Protein AF-A0A136Q7I7-F1 (afdb_monomer_lite)

Organism: NCBI:txid626937

Sequence (229 aa):
MAKIAIIDDMINLSYLKYPERVANSMIIDRKGARKANMAAQPQRFTHASTCALLLEKMTDDYEIISVAVSREMEEGDCLQKAFRLCGELGADIAEVSFGDSLFGGQPILGDAVRKLSESGCVIMAPMPRMGGLRACKNIIGVQCDRYGLMRPGEYVFDRLGPSAAKVTVNCNFLIRGNECGRSASFSAAAVAARINRYINEGIKAFDDILYCLKKDESGKYRAVLTLME

Foldseek 3Di:
DAEEEEEEAFAQLVQDPCSVLAVFAWEQDPVAIDGDDPVPGDPDHDPVNLLRLLLVVQADDYHYHYYHYDPVDDQLVRLLRSLVVCLVVLGLEYQYLDDACQQVQDVSSLVSLVVSVVSLYQAEYAHDPDGDQVNFARYEHFAEPQVCPDDALAWAKADSDQRYIYIYGHNQDQDPNHTPHTGRSSRSSSLVSVLVVCVVVVNRRSNVSSVVCNVPHPCVCVVVVVVVD

pLDDT: mean 88.86, std 10.5, range [48.53, 98.62]

Secondary structure (DSSP, 8-state):
-EEEEEEES---GGG-S-GGGEEEEEEEETTEEEE--GGG--SS--HHHHHHHHHHHH--SEEEEEEEE-TTS-HHHHHHHHHHHHHHTT-SEEEE-S-SGGGTT-HHHHHHHHHHHHTTPEEEEEPPSSS-GGG-TTEEEEEE-SS--SPTT-EEEEEEETTEEEEEE----EETTEE--S-HHHHHHHHHHHHHHHHHTT--SHHHHHHHHHHTS-GGGHHHHHTT-

Structure (mmCIF, N/CA/C/O backbone):
data_AF-A0A136Q7I7-F1
#
_entry.id   AF-A0A136Q7I7-F1
#
loop_
_atom_site.group_PDB
_atom_site.id
_atom_site.type_symbol
_atom_site.label_atom_id
_atom_site.label_alt_id
_atom_site.label_comp_id
_atom_site.label_asym_id
_atom_site.label_entity_i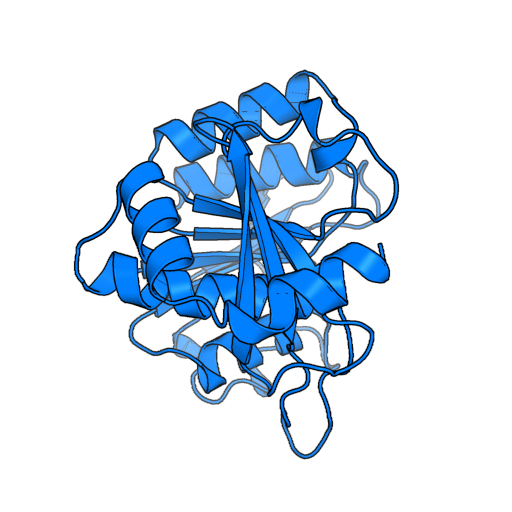d
_atom_site.label_seq_id
_atom_site.pdbx_PDB_ins_code
_atom_site.Cartn_x
_atom_site.Cartn_y
_atom_site.Cartn_z
_atom_site.occupancy
_atom_site.B_iso_or_equiv
_atom_site.auth_seq_id
_atom_site.auth_comp_id
_atom_site.auth_asym_id
_atom_site.auth_atom_id
_atom_site.pdbx_PDB_model_num
ATOM 1 N N . MET A 1 1 ? -14.219 -3.292 -5.676 1.00 91.12 1 MET A N 1
ATOM 2 C CA . MET A 1 1 ? -12.897 -3.921 -5.566 1.00 91.12 1 MET A CA 1
ATOM 3 C C . MET A 1 1 ? -11.851 -2.858 -5.810 1.00 91.12 1 MET A C 1
ATOM 5 O O . MET A 1 1 ? -11.906 -2.230 -6.864 1.00 91.12 1 MET A O 1
ATOM 9 N N . ALA A 1 2 ? -10.965 -2.629 -4.842 1.00 96.62 2 ALA A N 1
ATOM 10 C CA . ALA A 1 2 ? -9.877 -1.670 -4.990 1.00 96.62 2 ALA A CA 1
ATOM 11 C C . ALA A 1 2 ? -8.670 -2.303 -5.698 1.00 96.62 2 ALA A C 1
ATOM 13 O O . ALA A 1 2 ? -8.389 -3.494 -5.541 1.00 96.62 2 ALA A O 1
ATOM 14 N N . LYS A 1 3 ? -7.928 -1.488 -6.445 1.00 98.38 3 LYS A N 1
ATOM 15 C CA . LYS A 1 3 ? -6.640 -1.840 -7.044 1.00 98.38 3 LYS A CA 1
ATOM 16 C C . LYS A 1 3 ? -5.504 -1.295 -6.190 1.00 98.38 3 LYS A C 1
ATOM 18 O O . LYS A 1 3 ? -5.340 -0.082 -6.066 1.00 98.38 3 LYS A O 1
ATOM 23 N N . ILE A 1 4 ? -4.707 -2.193 -5.626 1.00 98.62 4 ILE A N 1
ATOM 24 C CA . ILE A 1 4 ? -3.603 -1.878 -4.722 1.00 98.62 4 ILE A CA 1
ATOM 25 C C . ILE A 1 4 ? -2.286 -2.071 -5.468 1.00 98.62 4 ILE A C 1
ATOM 27 O O . ILE A 1 4 ? -1.901 -3.191 -5.797 1.00 98.62 4 ILE A O 1
ATOM 31 N N . ALA A 1 5 ? -1.578 -0.983 -5.740 1.00 98.50 5 ALA A N 1
ATOM 32 C CA . ALA A 1 5 ? -0.215 -1.043 -6.234 1.00 98.50 5 ALA A CA 1
ATOM 33 C C . ALA A 1 5 ? 0.765 -1.254 -5.076 1.00 98.50 5 ALA A C 1
ATOM 35 O O . ALA A 1 5 ? 0.761 -0.475 -4.127 1.00 98.50 5 ALA A O 1
ATOM 36 N N . ILE A 1 6 ? 1.605 -2.286 -5.176 1.00 98.12 6 ILE A N 1
ATOM 37 C CA . ILE A 1 6 ? 2.746 -2.524 -4.280 1.00 98.12 6 ILE A CA 1
ATOM 38 C C . ILE A 1 6 ? 4.006 -2.120 -5.043 1.00 98.12 6 ILE A C 1
ATOM 40 O O . ILE A 1 6 ? 4.335 -2.749 -6.055 1.00 98.12 6 ILE A O 1
ATOM 44 N N . ILE A 1 7 ? 4.684 -1.069 -4.583 1.00 97.19 7 ILE A N 1
ATOM 45 C CA . ILE A 1 7 ? 5.915 -0.538 -5.183 1.00 97.19 7 ILE A CA 1
ATOM 46 C C . ILE A 1 7 ? 7.108 -0.982 -4.333 1.00 97.19 7 ILE A C 1
ATOM 48 O O . ILE A 1 7 ? 7.386 -0.390 -3.288 1.00 97.19 7 ILE A O 1
ATOM 52 N N . ASP A 1 8 ? 7.798 -2.032 -4.783 1.00 95.25 8 ASP A N 1
ATOM 53 C CA . ASP A 1 8 ? 8.821 -2.743 -4.001 1.00 95.25 8 ASP A CA 1
ATOM 54 C C . ASP A 1 8 ? 9.711 -3.635 -4.901 1.00 95.25 8 ASP A C 1
ATOM 56 O O . ASP A 1 8 ? 9.912 -3.341 -6.079 1.00 95.25 8 ASP A O 1
ATOM 60 N N . ASP A 1 9 ? 10.277 -4.722 -4.369 1.00 93.38 9 ASP A N 1
ATOM 61 C CA . ASP A 1 9 ? 10.804 -5.847 -5.131 1.00 93.38 9 ASP A CA 1
ATOM 62 C C . ASP A 1 9 ? 9.684 -6.716 -5.745 1.00 93.38 9 ASP A C 1
ATOM 64 O O . ASP A 1 9 ? 8.490 -6.433 -5.647 1.00 93.38 9 ASP A O 1
ATOM 68 N N . MET A 1 10 ? 10.063 -7.758 -6.488 1.00 92.69 10 MET A N 1
ATOM 69 C CA . MET A 1 10 ? 9.081 -8.615 -7.155 1.00 92.69 10 MET A CA 1
ATOM 70 C C . MET A 1 10 ? 8.370 -9.517 -6.141 1.00 92.69 10 MET A C 1
ATOM 72 O O . MET A 1 10 ? 9.019 -10.188 -5.334 1.00 92.69 10 MET A O 1
ATOM 76 N N . ILE A 1 11 ? 7.045 -9.613 -6.240 1.00 94.56 11 ILE A N 1
ATOM 77 C CA . ILE A 1 11 ? 6.253 -10.601 -5.499 1.00 94.56 11 ILE A CA 1
ATOM 78 C C . ILE A 1 11 ? 6.556 -12.000 -6.047 1.00 94.56 11 ILE A C 1
ATOM 80 O O . ILE A 1 11 ? 6.590 -12.198 -7.259 1.00 94.56 11 ILE A O 1
ATOM 84 N N . ASN A 1 12 ? 6.754 -12.973 -5.157 1.00 94.31 12 ASN A N 1
ATOM 85 C CA . ASN A 1 12 ? 6.783 -14.387 -5.508 1.00 94.31 12 ASN A CA 1
ATOM 86 C C . ASN A 1 12 ? 5.375 -14.976 -5.349 1.00 94.31 12 ASN A C 1
ATOM 88 O O . ASN A 1 12 ? 4.919 -15.235 -4.232 1.00 94.31 12 ASN A O 1
ATOM 92 N N . LEU A 1 13 ? 4.703 -15.215 -6.475 1.00 94.00 13 LEU A N 1
ATOM 93 C CA . LEU A 1 13 ? 3.312 -15.679 -6.498 1.00 94.00 13 LEU A CA 1
ATOM 94 C C . LEU A 1 13 ? 3.110 -17.056 -5.852 1.00 94.00 13 LEU A C 1
ATOM 96 O O . LEU A 1 13 ? 2.028 -17.329 -5.345 1.00 94.00 13 LEU A O 1
ATOM 100 N N . SER A 1 14 ? 4.140 -17.910 -5.809 1.00 93.25 14 SER A N 1
ATOM 101 C CA . SER A 1 14 ? 4.027 -19.267 -5.245 1.00 93.25 14 SER A CA 1
ATOM 102 C C . SER A 1 14 ? 3.744 -19.301 -3.738 1.00 93.25 14 SER A C 1
ATOM 104 O O . SER A 1 14 ? 3.386 -20.351 -3.207 1.00 93.25 14 SER A O 1
ATOM 106 N N . TYR A 1 15 ? 3.906 -18.174 -3.036 1.00 93.06 15 TYR A N 1
ATOM 107 C CA . TYR A 1 15 ? 3.598 -18.079 -1.609 1.00 93.06 15 TYR A CA 1
ATOM 108 C C . TYR A 1 15 ? 2.200 -17.555 -1.310 1.00 93.06 15 TYR A C 1
ATOM 110 O O . TYR A 1 15 ? 1.782 -17.654 -0.158 1.00 93.06 15 TYR A O 1
ATOM 118 N N . LEU A 1 16 ? 1.508 -16.999 -2.303 1.00 94.19 16 LEU A N 1
ATOM 119 C CA . LEU A 1 16 ? 0.176 -16.433 -2.139 1.00 94.19 16 LEU A CA 1
ATOM 120 C C . LEU A 1 16 ? -0.877 -17.535 -2.144 1.00 94.19 16 LEU A C 1
ATOM 122 O O . LEU A 1 16 ? -0.770 -18.508 -2.893 1.00 94.19 16 LEU A O 1
ATOM 126 N N . LYS A 1 17 ? -1.908 -17.376 -1.311 1.00 94.81 17 LYS A N 1
ATOM 127 C CA . LYS A 1 17 ? -3.076 -18.261 -1.346 1.00 94.81 17 LYS A CA 1
ATOM 128 C C . LYS A 1 17 ? -3.922 -17.995 -2.594 1.00 94.81 17 LYS A C 1
ATOM 130 O O . LYS A 1 17 ? -4.511 -18.933 -3.124 1.00 94.81 17 LYS A O 1
ATOM 135 N N . TYR A 1 18 ? -3.958 -16.740 -3.037 1.00 95.31 18 TYR A N 1
ATOM 136 C CA . TYR A 1 18 ? -4.757 -16.254 -4.159 1.00 95.31 18 TYR A CA 1
ATOM 137 C C . TYR A 1 18 ? -3.864 -15.504 -5.165 1.00 95.31 18 TYR A C 1
ATOM 139 O O . TYR A 1 18 ? -3.972 -14.280 -5.311 1.00 95.31 18 TYR A O 1
ATOM 147 N N . PRO A 1 19 ? -2.926 -16.197 -5.845 1.00 95.38 19 PRO A N 1
ATOM 148 C CA . PRO A 1 19 ? -1.990 -15.564 -6.776 1.00 95.38 19 PRO A CA 1
ATOM 149 C C . PRO A 1 19 ? -2.688 -14.844 -7.939 1.00 95.38 19 PRO A C 1
ATOM 151 O O . PRO A 1 19 ? -2.143 -13.882 -8.478 1.00 95.38 19 PRO A O 1
ATOM 154 N N . GLU A 1 20 ? -3.902 -15.258 -8.300 1.00 95.38 20 GLU A N 1
ATOM 155 C CA . GLU A 1 20 ? -4.743 -14.621 -9.312 1.00 95.38 20 GLU A CA 1
ATOM 156 C C . GLU A 1 20 ? -5.159 -13.189 -8.953 1.00 95.38 20 GLU A C 1
ATOM 158 O O . GLU A 1 20 ? -5.474 -12.412 -9.852 1.00 95.38 20 GLU A O 1
ATOM 163 N N . ARG A 1 21 ? -5.104 -12.801 -7.667 1.00 96.81 21 ARG A N 1
ATOM 164 C CA . ARG A 1 21 ? -5.328 -11.408 -7.252 1.00 96.81 21 ARG A CA 1
ATOM 165 C C . ARG A 1 21 ? -4.223 -10.481 -7.765 1.00 96.81 21 ARG A C 1
ATOM 167 O O . ARG A 1 21 ? -4.439 -9.277 -7.823 1.00 96.81 21 ARG A O 1
ATOM 174 N N . VAL A 1 22 ? -3.056 -10.992 -8.173 1.00 96.75 22 VAL A N 1
ATOM 175 C CA . VAL A 1 22 ? -2.001 -10.189 -8.817 1.00 96.75 22 VAL A CA 1
ATOM 176 C C . VAL A 1 22 ? -2.301 -10.028 -10.310 1.00 96.75 22 VAL A C 1
ATOM 178 O O . VAL A 1 22 ? -1.742 -10.714 -11.164 1.00 96.75 22 VAL A O 1
ATOM 181 N N . ALA A 1 23 ? -3.192 -9.088 -10.627 1.00 94.44 23 ALA A N 1
ATOM 182 C CA . ALA A 1 23 ? -3.691 -8.854 -11.982 1.00 94.44 23 ALA A CA 1
ATOM 183 C C . ALA A 1 23 ? -2.633 -8.269 -12.936 1.00 94.44 23 ALA A C 1
ATOM 185 O O . ALA A 1 23 ? -2.668 -8.514 -14.144 1.00 94.44 23 ALA A O 1
ATOM 186 N N . ASN A 1 24 ? -1.682 -7.487 -12.413 1.00 93.94 24 ASN A N 1
ATOM 187 C CA . ASN A 1 24 ? -0.585 -6.916 -13.193 1.00 93.94 24 ASN A CA 1
ATOM 188 C C . ASN A 1 24 ? 0.743 -7.070 -12.455 1.00 93.94 24 ASN A C 1
ATOM 190 O O . ASN A 1 24 ? 0.825 -6.860 -11.249 1.00 93.94 24 ASN A O 1
ATOM 194 N N . SER A 1 25 ? 1.799 -7.399 -13.197 1.00 95.88 25 SER A N 1
ATOM 195 C CA . SER A 1 25 ? 3.173 -7.443 -12.693 1.00 95.88 25 SER A CA 1
ATOM 196 C C . SER A 1 25 ? 4.080 -6.682 -13.645 1.00 95.88 25 SER A C 1
ATOM 198 O O . SER A 1 25 ? 4.207 -7.040 -14.819 1.00 95.88 25 SER A O 1
ATOM 200 N N . MET A 1 26 ? 4.698 -5.623 -13.140 1.00 96.50 26 MET A N 1
ATOM 201 C CA . MET A 1 26 ? 5.480 -4.656 -13.895 1.00 96.50 26 MET A CA 1
ATOM 202 C C . MET A 1 26 ? 6.879 -4.537 -13.298 1.00 96.50 26 MET A C 1
ATOM 204 O O . MET A 1 26 ? 7.056 -4.649 -12.091 1.00 96.50 26 MET A O 1
ATOM 208 N N . ILE A 1 27 ? 7.872 -4.291 -14.148 1.00 95.62 27 ILE A N 1
ATOM 209 C CA . ILE A 1 27 ? 9.252 -3.999 -13.759 1.00 95.62 27 ILE A CA 1
ATOM 210 C C . ILE A 1 27 ? 9.603 -2.612 -14.274 1.00 95.62 27 ILE A C 1
ATOM 212 O O . ILE A 1 27 ? 9.379 -2.318 -15.451 1.00 95.62 27 ILE A O 1
ATOM 216 N N . ILE A 1 28 ? 10.197 -1.795 -13.413 1.00 95.06 28 ILE A N 1
ATOM 217 C CA . ILE A 1 28 ? 10.761 -0.492 -13.745 1.00 95.06 28 ILE A CA 1
ATOM 218 C C . ILE A 1 28 ? 12.275 -0.573 -13.595 1.00 95.06 28 ILE A C 1
ATOM 220 O O . ILE A 1 28 ? 12.801 -0.821 -12.511 1.00 95.06 28 ILE A O 1
ATOM 224 N N . ASP A 1 29 ? 12.982 -0.335 -14.696 1.00 92.75 29 ASP A N 1
ATOM 225 C CA . ASP A 1 29 ? 14.430 -0.158 -14.693 1.00 92.75 29 ASP A CA 1
ATOM 226 C C . ASP A 1 29 ? 14.865 0.992 -15.624 1.00 92.75 29 ASP A C 1
ATOM 228 O O . ASP A 1 29 ? 14.057 1.819 -16.073 1.00 92.75 29 ASP A O 1
ATOM 232 N N . ARG A 1 30 ? 16.174 1.072 -15.907 1.00 89.62 30 ARG A N 1
ATOM 233 C CA . ARG A 1 30 ? 16.759 2.110 -16.768 1.00 89.62 30 ARG A CA 1
ATOM 234 C C . ARG A 1 30 ? 16.150 2.129 -18.175 1.00 89.62 30 ARG A C 1
ATOM 236 O O . ARG A 1 30 ? 16.137 3.186 -18.796 1.00 89.62 30 ARG A O 1
ATOM 243 N N . LYS A 1 31 ? 15.617 1.001 -18.661 1.00 88.88 31 LYS A N 1
ATOM 244 C CA . LYS A 1 31 ? 14.966 0.879 -19.975 1.00 88.88 31 LYS A CA 1
ATOM 245 C C . LYS A 1 31 ? 13.491 1.297 -19.953 1.00 88.88 31 LYS A C 1
ATOM 247 O O . LYS A 1 31 ? 12.894 1.421 -21.016 1.00 88.88 31 LYS A O 1
ATOM 252 N N . GLY A 1 32 ? 12.913 1.532 -18.773 1.00 90.00 32 GLY A N 1
ATOM 253 C CA . GLY A 1 32 ? 11.521 1.946 -18.593 1.00 90.00 32 GLY A CA 1
ATOM 254 C C . GLY A 1 32 ? 10.650 0.882 -17.926 1.00 90.00 32 GLY A C 1
ATOM 255 O O . GLY A 1 32 ? 11.150 -0.102 -17.378 1.00 90.00 32 GLY A O 1
ATOM 256 N N . ALA A 1 33 ? 9.335 1.111 -17.952 1.00 93.94 33 ALA A N 1
ATOM 257 C CA . ALA A 1 33 ? 8.343 0.177 -17.431 1.00 93.94 33 ALA A CA 1
ATOM 258 C C . ALA A 1 33 ? 8.033 -0.920 -18.462 1.00 93.94 33 ALA A C 1
ATOM 260 O O . ALA A 1 33 ? 7.800 -0.635 -19.636 1.00 93.94 33 ALA A O 1
ATOM 261 N N . ARG A 1 34 ? 7.997 -2.180 -18.027 1.00 94.44 34 ARG A N 1
ATOM 262 C CA . ARG A 1 34 ? 7.592 -3.329 -18.855 1.00 94.44 34 ARG A CA 1
ATOM 263 C C . ARG A 1 34 ? 6.849 -4.364 -18.025 1.00 94.44 34 ARG A C 1
ATOM 265 O O . ARG A 1 34 ? 7.033 -4.416 -16.813 1.00 94.44 34 ARG A O 1
ATOM 272 N N . LYS A 1 35 ? 6.082 -5.242 -18.673 1.00 94.88 35 LYS A N 1
ATOM 273 C CA . LYS A 1 35 ? 5.519 -6.419 -17.996 1.00 94.88 35 LYS A CA 1
ATOM 274 C C . LYS A 1 35 ? 6.632 -7.353 -17.520 1.00 94.88 35 LYS A C 1
ATOM 276 O O . LYS A 1 35 ? 7.605 -7.590 -18.240 1.00 94.88 35 LYS A O 1
ATOM 281 N N . ALA A 1 36 ? 6.483 -7.875 -16.308 1.00 90.94 36 ALA A N 1
ATOM 282 C CA . ALA A 1 36 ? 7.379 -8.880 -15.760 1.00 90.94 36 ALA A CA 1
ATOM 283 C C . ALA A 1 36 ? 7.274 -10.182 -16.566 1.00 90.94 36 ALA A C 1
ATOM 285 O O . ALA A 1 36 ? 6.186 -10.596 -16.970 1.00 90.94 36 ALA A O 1
ATOM 286 N N . ASN A 1 37 ? 8.406 -10.853 -16.778 1.00 86.81 37 ASN A N 1
ATOM 287 C CA . ASN A 1 37 ? 8.391 -12.200 -17.331 1.00 86.81 37 ASN A CA 1
ATOM 288 C C . ASN A 1 37 ? 7.976 -13.181 -16.227 1.00 86.81 37 ASN A C 1
ATOM 290 O O . ASN A 1 37 ? 8.708 -13.362 -15.255 1.00 86.81 37 ASN A O 1
ATOM 294 N N . MET A 1 38 ? 6.826 -13.833 -16.391 1.00 75.75 38 MET A N 1
ATOM 295 C CA . MET A 1 38 ? 6.299 -14.776 -15.399 1.00 75.75 38 MET A CA 1
ATOM 296 C C . MET A 1 38 ? 7.159 -16.032 -15.236 1.00 75.75 38 MET A C 1
ATOM 298 O O . MET A 1 38 ? 7.155 -16.631 -14.167 1.00 75.75 38 MET A O 1
ATOM 302 N N . ALA A 1 39 ? 7.965 -16.393 -16.238 1.00 75.38 39 ALA A N 1
ATOM 303 C CA . ALA A 1 39 ? 8.943 -17.472 -16.107 1.00 75.38 39 ALA A CA 1
ATOM 304 C C . ALA A 1 39 ? 10.168 -17.069 -15.261 1.00 75.38 39 ALA A C 1
ATOM 306 O O . ALA A 1 39 ? 10.895 -17.931 -14.779 1.00 75.38 39 ALA A O 1
ATOM 307 N N . ALA A 1 40 ? 10.400 -15.766 -15.063 1.00 76.94 40 ALA A N 1
ATOM 308 C CA . ALA A 1 40 ? 11.532 -15.215 -14.313 1.00 76.94 40 ALA A CA 1
ATOM 309 C C . ALA A 1 40 ? 11.135 -14.771 -12.893 1.00 76.94 40 ALA A C 1
ATOM 311 O O . ALA A 1 40 ? 11.684 -13.809 -12.352 1.00 76.94 40 ALA A O 1
ATOM 312 N N . GLN A 1 41 ? 10.149 -15.443 -12.297 1.00 79.50 41 GLN A N 1
ATOM 313 C CA . GLN A 1 41 ? 9.710 -15.166 -10.934 1.00 79.50 41 GLN A CA 1
ATOM 314 C C . GLN A 1 41 ? 10.836 -15.429 -9.919 1.00 79.50 41 GLN A C 1
ATOM 316 O O . GLN A 1 41 ? 11.611 -16.383 -10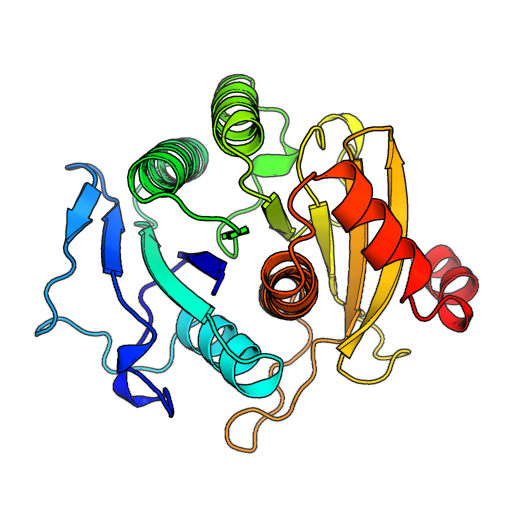.082 1.00 79.50 41 GLN A O 1
ATOM 321 N N . PRO A 1 42 ? 10.938 -14.608 -8.858 1.00 84.31 42 PRO A N 1
ATOM 322 C CA . PRO A 1 42 ? 11.867 -14.873 -7.770 1.00 84.31 42 PRO A CA 1
ATOM 323 C C . PRO A 1 42 ? 11.604 -16.265 -7.192 1.00 84.31 42 PRO A C 1
ATOM 325 O O . PRO A 1 42 ? 10.466 -16.633 -6.945 1.00 84.31 42 PRO A O 1
ATOM 328 N N . GLN A 1 43 ? 12.667 -17.033 -6.953 1.00 85.38 43 GLN A N 1
ATOM 329 C CA . GLN A 1 43 ? 12.570 -18.378 -6.362 1.00 85.38 43 GLN A CA 1
ATOM 330 C C . GLN A 1 43 ? 12.557 -18.350 -4.826 1.00 85.38 43 GLN A C 1
ATOM 332 O O . GLN A 1 43 ? 12.322 -19.361 -4.173 1.00 85.38 43 GLN A O 1
ATOM 337 N N . ARG A 1 44 ? 12.828 -17.180 -4.240 1.00 89.31 44 ARG A N 1
ATOM 338 C CA . ARG A 1 44 ? 12.899 -16.961 -2.793 1.00 89.31 44 ARG A CA 1
ATOM 339 C C . ARG A 1 44 ? 11.709 -16.160 -2.293 1.00 89.31 44 ARG A C 1
ATOM 341 O O . ARG A 1 44 ? 11.022 -15.503 -3.075 1.00 89.31 44 ARG A O 1
ATOM 348 N N . PHE A 1 45 ? 11.521 -16.173 -0.979 1.00 89.25 45 PHE A N 1
ATOM 349 C CA . PHE A 1 45 ? 10.632 -15.249 -0.287 1.00 89.25 45 PHE A CA 1
ATOM 350 C C . PHE A 1 45 ? 11.191 -13.823 -0.370 1.00 89.25 45 PHE A C 1
ATOM 352 O O . PHE A 1 45 ? 12.390 -13.618 -0.165 1.00 89.25 45 PHE A O 1
ATOM 359 N N . THR A 1 46 ? 10.340 -12.862 -0.724 1.00 92.31 46 THR A N 1
ATOM 360 C CA . THR A 1 46 ? 10.728 -11.462 -0.958 1.00 92.31 46 THR A CA 1
ATOM 361 C C . THR A 1 46 ? 10.014 -10.512 -0.005 1.00 92.31 46 THR A C 1
ATOM 363 O O . THR A 1 46 ? 9.070 -10.899 0.693 1.00 92.31 46 THR A O 1
ATOM 366 N N . HIS A 1 47 ? 10.472 -9.264 0.038 1.00 93.06 47 HIS A N 1
ATOM 367 C CA . HIS A 1 47 ? 9.875 -8.248 0.894 1.00 93.06 47 HIS A CA 1
ATOM 368 C C . HIS A 1 47 ? 8.442 -7.926 0.433 1.00 93.06 47 HIS A C 1
ATOM 370 O O . HIS A 1 47 ? 7.511 -8.035 1.236 1.00 93.06 47 HIS A O 1
ATOM 376 N N . ALA A 1 48 ? 8.229 -7.759 -0.877 1.00 94.88 48 ALA A N 1
ATOM 377 C CA . ALA A 1 48 ? 6.909 -7.566 -1.474 1.00 94.88 48 ALA A CA 1
ATOM 378 C C . ALA A 1 48 ? 5.973 -8.766 -1.268 1.00 94.88 48 ALA A C 1
ATOM 380 O O . ALA A 1 48 ? 4.765 -8.598 -1.091 1.00 94.88 48 ALA A O 1
ATOM 381 N N . SER A 1 49 ? 6.514 -9.994 -1.237 1.00 95.19 49 SER A N 1
ATOM 382 C CA . SER A 1 49 ? 5.719 -11.191 -0.913 1.00 95.19 49 SER A CA 1
ATOM 383 C C . SER A 1 49 ? 5.118 -11.107 0.492 1.00 95.19 49 SER A C 1
ATOM 385 O O . SER A 1 49 ? 4.003 -11.572 0.714 1.00 95.19 49 SER A O 1
ATOM 387 N N . THR A 1 50 ? 5.827 -10.490 1.442 1.00 94.75 50 THR A N 1
ATOM 388 C CA . THR A 1 50 ? 5.311 -10.272 2.802 1.00 94.75 50 THR A CA 1
ATOM 389 C C . THR A 1 50 ? 4.188 -9.237 2.804 1.00 94.75 50 THR A C 1
ATOM 391 O O . THR A 1 50 ? 3.150 -9.483 3.416 1.00 94.75 50 THR A O 1
ATOM 394 N N . CYS A 1 51 ? 4.353 -8.122 2.084 1.00 95.94 51 CYS A N 1
ATOM 395 C CA . CYS A 1 51 ? 3.310 -7.102 1.926 1.00 95.94 51 CYS A CA 1
ATOM 396 C C . CYS A 1 51 ? 2.029 -7.699 1.319 1.00 95.94 51 CYS A C 1
ATOM 398 O O . CYS A 1 51 ? 0.943 -7.527 1.869 1.00 95.94 51 CYS A O 1
ATOM 400 N N . ALA A 1 52 ? 2.155 -8.488 0.250 1.00 96.88 52 ALA A N 1
ATOM 401 C CA . ALA A 1 52 ? 1.022 -9.156 -0.386 1.00 96.88 52 ALA A CA 1
ATOM 402 C C . ALA A 1 52 ? 0.317 -10.163 0.546 1.00 96.88 52 ALA A C 1
ATOM 404 O O . ALA A 1 52 ? -0.911 -10.199 0.601 1.00 96.88 52 ALA A O 1
ATOM 405 N N . LEU A 1 53 ? 1.074 -10.930 1.338 1.00 96.00 53 LEU A N 1
ATOM 406 C CA . LEU A 1 53 ? 0.509 -11.849 2.335 1.00 96.00 53 LEU A CA 1
ATOM 407 C C . LEU A 1 53 ? -0.195 -11.128 3.491 1.00 96.00 53 LEU A C 1
ATOM 409 O O . LEU A 1 53 ? -1.165 -11.647 4.045 1.00 96.00 53 LEU A O 1
ATOM 413 N N . LEU A 1 54 ? 0.270 -9.936 3.867 1.00 95.88 54 LEU A N 1
ATOM 414 C CA . LEU A 1 54 ? -0.420 -9.101 4.850 1.00 95.88 54 LEU A CA 1
ATOM 415 C C . LEU A 1 54 ? -1.768 -8.616 4.317 1.00 95.88 54 LEU A C 1
ATOM 417 O O . LEU A 1 54 ? -2.749 -8.668 5.059 1.00 95.88 54 LEU A O 1
ATOM 421 N N . LEU A 1 55 ? -1.842 -8.230 3.039 1.00 96.75 55 LEU A N 1
ATOM 422 C CA . LEU A 1 55 ? -3.117 -7.915 2.393 1.00 96.75 55 LEU A CA 1
ATOM 423 C C . LEU A 1 55 ? -4.058 -9.129 2.420 1.00 96.75 55 LEU A C 1
ATOM 425 O O . LEU A 1 55 ? -5.169 -8.996 2.927 1.00 96.75 55 LEU A O 1
ATOM 429 N N . GLU A 1 56 ? -3.595 -10.317 2.003 1.00 95.69 56 GLU A N 1
ATOM 430 C CA . GLU A 1 56 ? -4.396 -11.560 2.038 1.00 95.69 56 GLU A CA 1
ATOM 431 C C . GLU A 1 56 ? -4.910 -11.904 3.438 1.00 95.69 56 GLU A C 1
ATOM 433 O O . GLU A 1 56 ? -5.994 -12.463 3.594 1.00 95.69 56 GLU A O 1
ATOM 438 N N . LYS A 1 57 ? -4.122 -11.601 4.473 1.00 95.12 57 LYS A N 1
ATOM 439 C CA . LYS A 1 57 ? -4.507 -11.868 5.859 1.00 95.12 57 LYS A CA 1
ATOM 440 C C . LYS A 1 57 ? -5.554 -10.881 6.373 1.00 95.12 57 LYS A C 1
ATOM 442 O O . LYS A 1 57 ? -6.350 -11.239 7.240 1.00 95.12 57 LYS A O 1
ATOM 447 N N . MET A 1 58 ? -5.483 -9.626 5.941 1.00 95.62 58 MET A N 1
ATOM 448 C CA . MET A 1 58 ? -6.198 -8.525 6.584 1.00 95.62 58 MET A CA 1
ATOM 449 C C . MET A 1 58 ? -7.422 -8.047 5.811 1.00 95.62 58 MET A C 1
ATOM 451 O O . MET A 1 58 ? -8.261 -7.356 6.397 1.00 95.62 58 MET A O 1
ATOM 455 N N . THR A 1 59 ? -7.529 -8.341 4.521 1.00 96.12 59 THR A N 1
ATOM 456 C CA . THR A 1 59 ? -8.583 -7.781 3.681 1.00 96.12 59 THR A CA 1
ATOM 457 C C . THR A 1 59 ? -8.936 -8.718 2.530 1.00 96.12 59 THR A C 1
ATOM 459 O O . THR A 1 59 ? -8.211 -9.663 2.231 1.00 96.12 59 THR A O 1
ATOM 462 N N . ASP A 1 60 ? -10.067 -8.442 1.895 1.00 95.88 60 ASP A N 1
ATOM 463 C CA . ASP A 1 60 ? -10.603 -9.182 0.754 1.00 95.88 60 ASP A CA 1
ATOM 464 C C . ASP A 1 60 ? -11.063 -8.197 -0.328 1.00 95.88 60 ASP A C 1
ATOM 466 O O . ASP A 1 60 ? -10.944 -6.981 -0.155 1.00 95.88 60 ASP A O 1
ATOM 470 N N . ASP A 1 61 ? -11.543 -8.714 -1.459 1.00 96.50 61 ASP A N 1
ATOM 471 C CA . ASP A 1 61 ? -12.048 -7.920 -2.584 1.00 96.50 61 ASP A CA 1
ATOM 472 C C . ASP A 1 61 ? -11.063 -6.836 -3.044 1.00 96.50 61 ASP A C 1
ATOM 474 O O . ASP A 1 61 ? -11.368 -5.638 -3.043 1.00 96.50 61 ASP A O 1
ATOM 478 N N . TYR A 1 62 ? -9.866 -7.268 -3.445 1.00 98.00 62 TYR A N 1
ATOM 479 C CA . TYR A 1 62 ? -8.821 -6.414 -4.006 1.00 98.00 62 TYR A CA 1
ATOM 480 C C . TYR A 1 62 ? -8.091 -7.095 -5.168 1.00 98.00 62 TYR A C 1
ATOM 482 O O . TYR A 1 62 ? -8.005 -8.322 -5.247 1.00 98.00 62 TYR A O 1
ATOM 490 N N . GLU A 1 63 ? -7.493 -6.267 -6.019 1.00 98.19 63 GLU A N 1
ATOM 491 C CA . GLU A 1 63 ? -6.474 -6.653 -6.997 1.00 98.19 63 GLU A CA 1
ATOM 492 C C . GLU A 1 63 ? -5.128 -6.033 -6.618 1.00 98.19 63 GLU A C 1
ATOM 494 O O . GLU A 1 63 ? -5.070 -4.924 -6.089 1.00 98.19 63 GLU A O 1
ATOM 499 N N . ILE A 1 64 ? -4.035 -6.727 -6.927 1.00 98.50 64 ILE A N 1
ATOM 500 C CA . ILE A 1 64 ? -2.666 -6.244 -6.772 1.00 98.50 64 ILE A CA 1
ATOM 501 C C . ILE A 1 64 ? -2.092 -5.867 -8.138 1.00 98.50 64 ILE A C 1
ATOM 503 O O . ILE A 1 64 ? -2.097 -6.652 -9.092 1.00 98.50 64 ILE A O 1
ATOM 507 N N . ILE A 1 65 ? -1.511 -4.673 -8.193 1.00 98.25 65 ILE A N 1
ATOM 508 C CA . ILE A 1 65 ? -0.587 -4.239 -9.235 1.00 98.25 65 ILE A CA 1
ATOM 509 C C . ILE A 1 65 ? 0.823 -4.333 -8.637 1.00 98.25 65 ILE A C 1
ATOM 511 O O . ILE A 1 65 ? 1.236 -3.486 -7.851 1.00 98.25 65 ILE A O 1
ATOM 515 N N . SER A 1 66 ? 1.574 -5.377 -8.980 1.00 97.31 66 SER A N 1
ATOM 516 C CA . SER A 1 66 ? 2.966 -5.513 -8.545 1.00 97.31 66 SER A CA 1
ATOM 517 C C . SER A 1 66 ? 3.853 -4.605 -9.391 1.00 97.31 66 SER A C 1
ATOM 519 O O . SER A 1 66 ? 3.920 -4.767 -10.611 1.00 97.31 66 SER A O 1
ATOM 521 N N . VAL A 1 67 ? 4.533 -3.652 -8.760 1.00 97.56 67 VAL A N 1
ATOM 522 C CA . VAL A 1 67 ? 5.467 -2.731 -9.412 1.00 97.56 67 VAL A CA 1
ATOM 523 C C . VAL A 1 67 ? 6.855 -2.951 -8.822 1.00 97.56 67 VAL A C 1
ATOM 525 O O . VAL A 1 67 ? 7.233 -2.341 -7.826 1.00 97.56 67 VAL A O 1
ATOM 528 N N . ALA A 1 68 ? 7.622 -3.834 -9.457 1.00 95.38 68 ALA A N 1
ATOM 529 C CA . ALA A 1 68 ? 8.996 -4.110 -9.072 1.00 95.38 68 ALA A CA 1
ATOM 530 C C . ALA A 1 68 ? 9.928 -2.997 -9.576 1.00 95.38 68 ALA A C 1
ATOM 532 O O . ALA A 1 68 ? 10.011 -2.755 -10.783 1.00 95.38 68 ALA A O 1
ATOM 533 N N . VAL A 1 69 ? 10.666 -2.341 -8.685 1.00 93.50 69 VAL A N 1
ATOM 534 C CA . VAL A 1 69 ? 11.625 -1.281 -9.041 1.00 93.50 69 VAL A CA 1
ATOM 535 C C . VAL A 1 69 ? 13.073 -1.765 -8.919 1.00 93.50 69 VAL A C 1
ATOM 537 O O . VAL A 1 69 ? 13.440 -2.492 -7.994 1.00 93.50 69 VAL A O 1
ATOM 540 N N . SER A 1 70 ? 13.923 -1.385 -9.876 1.00 87.75 70 SER A N 1
ATOM 541 C CA . SER A 1 70 ? 15.349 -1.726 -9.846 1.00 87.75 70 SER A CA 1
ATOM 542 C C . SER A 1 70 ? 16.103 -0.917 -8.790 1.00 87.75 70 SER A C 1
ATOM 544 O O . SER A 1 70 ? 15.975 0.303 -8.719 1.00 87.75 70 SER A O 1
ATOM 546 N N . ARG A 1 71 ? 16.973 -1.589 -8.026 1.00 83.62 71 ARG A N 1
ATOM 547 C CA . ARG A 1 71 ? 17.893 -0.948 -7.067 1.00 83.62 71 ARG A CA 1
ATOM 548 C C . ARG A 1 71 ? 19.104 -0.275 -7.724 1.00 83.62 71 ARG A C 1
ATOM 550 O O . ARG A 1 71 ? 19.872 0.385 -7.042 1.00 83.62 71 ARG A O 1
ATOM 557 N N . GLU A 1 72 ? 19.296 -0.452 -9.030 1.00 86.31 72 GLU A N 1
ATOM 558 C CA . GLU A 1 72 ? 20.402 0.162 -9.790 1.00 86.31 72 GLU A CA 1
ATOM 559 C C . GLU A 1 72 ? 20.076 1.575 -10.303 1.00 86.31 72 GLU A C 1
ATOM 561 O O . GLU A 1 72 ? 20.842 2.175 -11.069 1.00 86.31 72 GLU A O 1
ATOM 566 N N . MET A 1 73 ? 18.891 2.068 -9.969 1.00 88.44 73 MET A N 1
ATOM 567 C CA . MET A 1 73 ? 18.400 3.385 -10.327 1.00 88.44 73 MET A CA 1
ATOM 568 C C . MET A 1 73 ? 18.324 4.273 -9.095 1.00 88.44 73 MET A C 1
ATOM 570 O O . MET A 1 73 ? 18.103 3.787 -7.988 1.00 88.44 73 MET A O 1
ATOM 574 N N . GLU A 1 74 ? 18.428 5.578 -9.328 1.00 88.06 74 GLU A N 1
ATOM 575 C CA . GLU A 1 74 ? 18.142 6.576 -8.306 1.00 88.06 74 GLU A CA 1
ATOM 576 C C . GLU A 1 74 ? 16.700 6.434 -7.811 1.00 88.06 74 GLU A C 1
ATOM 578 O O . GLU A 1 74 ? 15.754 6.286 -8.593 1.00 88.06 74 GLU A O 1
ATOM 583 N N . GLU A 1 75 ? 16.532 6.485 -6.493 1.00 85.75 75 GLU A N 1
ATOM 584 C CA . GLU A 1 75 ? 15.262 6.195 -5.834 1.00 85.75 75 GLU A CA 1
ATOM 585 C C . GLU A 1 75 ? 14.130 7.118 -6.313 1.00 85.75 75 GLU A C 1
ATOM 587 O O . GLU A 1 75 ? 13.041 6.655 -6.660 1.00 85.75 75 GLU A O 1
ATOM 592 N N . GLY A 1 76 ? 14.414 8.420 -6.413 1.00 85.81 76 GLY A N 1
ATOM 593 C CA . GLY A 1 76 ? 13.453 9.415 -6.884 1.00 85.81 76 GLY A CA 1
ATOM 594 C C . GLY A 1 76 ? 12.986 9.163 -8.321 1.00 85.81 76 GLY A C 1
ATOM 595 O O . GLY A 1 76 ? 11.815 9.389 -8.633 1.00 85.81 76 GLY A O 1
ATOM 596 N N . ASP A 1 77 ? 13.854 8.647 -9.195 1.00 87.88 77 ASP A N 1
ATOM 597 C CA . ASP A 1 77 ? 13.493 8.292 -10.573 1.00 87.88 77 ASP A CA 1
ATOM 598 C C . ASP A 1 77 ? 12.619 7.035 -10.622 1.00 87.88 77 ASP A C 1
ATOM 600 O O . ASP A 1 77 ? 11.665 6.966 -11.406 1.00 87.88 77 ASP A O 1
ATOM 604 N N . CYS A 1 78 ? 12.922 6.045 -9.776 1.00 89.75 78 CYS A N 1
ATOM 605 C CA . CYS A 1 78 ? 12.090 4.855 -9.607 1.00 89.75 78 CYS A CA 1
ATOM 606 C C . CYS A 1 78 ? 10.676 5.229 -9.171 1.00 89.75 78 CYS A C 1
ATOM 608 O O . CYS A 1 78 ? 9.710 4.834 -9.825 1.00 89.75 78 CYS A O 1
ATOM 610 N N . LEU A 1 79 ? 10.553 6.027 -8.110 1.00 91.19 79 LEU A N 1
ATOM 611 C CA . LEU A 1 79 ? 9.261 6.404 -7.544 1.00 91.19 79 LEU A CA 1
ATOM 612 C C . LEU A 1 79 ? 8.431 7.257 -8.506 1.00 91.19 79 LEU A C 1
ATOM 614 O O . LEU A 1 79 ? 7.241 7.003 -8.676 1.00 91.19 79 LEU A O 1
ATOM 618 N N . GLN A 1 80 ? 9.041 8.208 -9.218 1.00 91.12 80 GLN A N 1
ATOM 619 C CA . GLN A 1 80 ? 8.329 8.987 -10.238 1.00 91.12 80 GLN A CA 1
ATOM 620 C C . GLN A 1 80 ? 7.744 8.108 -11.349 1.00 91.12 80 GLN A C 1
ATOM 622 O O . GLN A 1 80 ? 6.590 8.286 -11.750 1.00 91.12 80 GLN A O 1
ATOM 627 N N . LYS A 1 81 ? 8.536 7.159 -11.865 1.00 93.88 81 LYS A N 1
ATOM 628 C CA . LYS A 1 81 ? 8.071 6.217 -12.891 1.00 93.88 81 LYS A CA 1
ATOM 629 C C . LYS A 1 81 ? 6.990 5.291 -12.336 1.00 93.88 81 LYS A C 1
ATOM 631 O O . LYS A 1 81 ? 6.005 5.045 -13.029 1.00 93.88 81 LYS A O 1
ATOM 636 N N . ALA A 1 82 ? 7.143 4.826 -11.096 1.00 95.38 82 ALA A N 1
ATOM 637 C CA . ALA A 1 82 ? 6.166 3.976 -10.427 1.00 95.38 82 ALA A CA 1
ATOM 638 C C . ALA A 1 82 ? 4.827 4.693 -10.239 1.00 95.38 82 ALA A C 1
ATOM 640 O O . ALA A 1 82 ? 3.795 4.143 -10.610 1.00 95.38 82 ALA A O 1
ATOM 641 N N . PHE A 1 83 ? 4.827 5.939 -9.762 1.00 95.38 83 PHE A N 1
ATOM 642 C CA . PHE A 1 83 ? 3.598 6.713 -9.581 1.00 95.38 83 PHE A CA 1
ATOM 643 C C . PHE A 1 83 ? 2.885 7.014 -10.891 1.00 95.38 83 PHE A C 1
ATOM 645 O O . PHE A 1 83 ? 1.662 6.893 -10.961 1.00 95.38 83 PHE A O 1
ATOM 652 N N . ARG A 1 84 ? 3.635 7.342 -11.950 1.00 95.25 84 ARG A N 1
ATOM 653 C CA . ARG A 1 84 ? 3.047 7.500 -13.284 1.00 95.25 84 ARG A CA 1
ATOM 654 C C . ARG A 1 84 ? 2.351 6.215 -13.729 1.00 95.25 84 ARG A C 1
ATOM 656 O O . ARG A 1 84 ? 1.193 6.265 -14.129 1.00 95.25 84 ARG A O 1
ATOM 663 N N . LEU A 1 85 ? 3.036 5.081 -13.599 1.00 96.94 85 LEU A N 1
ATOM 664 C CA . LEU A 1 85 ? 2.494 3.780 -13.972 1.00 96.94 85 LEU A CA 1
ATOM 665 C C . LEU A 1 85 ? 1.260 3.404 -13.136 1.00 96.94 85 LEU A C 1
ATOM 667 O O . LEU A 1 85 ? 0.300 2.863 -13.674 1.00 96.94 85 LEU A O 1
ATOM 671 N N . CYS A 1 86 ? 1.251 3.722 -11.839 1.00 97.75 86 CYS A N 1
ATOM 672 C CA . CYS A 1 86 ? 0.086 3.511 -10.976 1.00 97.75 86 CYS A CA 1
ATOM 673 C C . CYS A 1 86 ? -1.130 4.306 -11.462 1.00 97.75 86 CYS A C 1
ATOM 675 O O . CYS A 1 86 ? -2.229 3.759 -11.508 1.00 97.75 86 CYS A O 1
ATOM 677 N N . GLY A 1 87 ? -0.933 5.562 -11.877 1.00 97.00 87 GLY A N 1
ATOM 678 C CA . GLY A 1 87 ? -1.995 6.378 -12.469 1.00 97.00 87 GLY A CA 1
ATOM 679 C C . GLY A 1 87 ? -2.503 5.805 -13.796 1.00 97.00 87 GLY A C 1
ATOM 680 O O . GLY A 1 87 ? -3.708 5.692 -13.993 1.00 97.00 87 GLY A O 1
ATOM 681 N N . GLU A 1 88 ? -1.598 5.374 -14.681 1.00 96.75 88 GLU A N 1
ATOM 682 C CA . GLU A 1 88 ? -1.946 4.749 -15.971 1.00 96.75 88 GLU A CA 1
ATOM 683 C C . GLU A 1 88 ? -2.736 3.440 -15.803 1.00 96.75 88 GLU A C 1
ATOM 685 O O . GLU A 1 88 ? -3.644 3.155 -16.582 1.00 96.75 88 GLU A O 1
ATOM 690 N N . LEU A 1 89 ? -2.415 2.650 -14.774 1.00 97.19 89 LEU A N 1
ATOM 691 C CA . LEU A 1 89 ? -3.099 1.392 -14.458 1.00 97.19 89 LEU A CA 1
ATOM 692 C C . LEU A 1 89 ? -4.356 1.579 -13.586 1.00 97.19 89 LEU A C 1
ATOM 694 O O . LEU A 1 89 ? -5.074 0.606 -13.326 1.00 97.19 89 LEU A O 1
ATOM 698 N N . GLY A 1 90 ? -4.639 2.814 -13.162 1.00 96.94 90 GLY A N 1
ATOM 699 C CA . GLY A 1 90 ? -5.797 3.167 -12.345 1.00 96.94 90 GLY A CA 1
ATOM 700 C C . GLY A 1 90 ? -5.754 2.552 -10.949 1.00 96.94 90 GLY A C 1
ATOM 701 O O . GLY A 1 90 ? -6.740 1.955 -10.524 1.00 96.94 90 GLY A O 1
ATOM 702 N N . ALA A 1 91 ? -4.611 2.632 -10.265 1.00 98.25 91 ALA A N 1
ATOM 703 C CA . ALA A 1 91 ? -4.490 2.200 -8.876 1.00 98.25 91 ALA A CA 1
ATOM 704 C C . ALA A 1 91 ? -5.343 3.087 -7.950 1.00 98.25 91 ALA A C 1
ATOM 706 O O . ALA A 1 91 ? -5.228 4.310 -7.983 1.00 98.25 91 ALA A O 1
ATOM 707 N N . ASP A 1 92 ? -6.143 2.475 -7.077 1.00 98.38 92 ASP A N 1
ATOM 708 C CA . ASP A 1 92 ? -6.882 3.183 -6.024 1.00 98.38 92 ASP A CA 1
ATOM 709 C C . ASP A 1 92 ? -5.985 3.441 -4.798 1.00 98.38 92 ASP A C 1
ATOM 711 O O . ASP A 1 92 ? -6.147 4.429 -4.083 1.00 98.38 92 ASP A O 1
ATOM 715 N N . ILE A 1 93 ? -5.018 2.551 -4.555 1.00 98.50 93 ILE A N 1
ATOM 716 C CA . ILE A 1 93 ? -4.076 2.620 -3.436 1.00 98.50 93 ILE A CA 1
ATOM 717 C C . ILE A 1 93 ? -2.659 2.401 -3.965 1.00 98.50 93 ILE A C 1
ATOM 719 O O . ILE A 1 93 ? -2.425 1.441 -4.693 1.00 98.50 93 ILE A O 1
ATOM 723 N N . ALA A 1 94 ? -1.709 3.245 -3.568 1.00 97.56 94 ALA A N 1
ATOM 724 C CA . ALA A 1 94 ? -0.282 3.050 -3.799 1.00 97.56 94 ALA A CA 1
ATOM 725 C C . ALA A 1 94 ? 0.432 2.831 -2.459 1.00 97.56 94 ALA A C 1
ATOM 727 O O . ALA A 1 94 ? 0.639 3.765 -1.682 1.00 97.56 94 ALA A O 1
ATOM 728 N N . GLU A 1 95 ? 0.794 1.579 -2.198 1.00 96.81 95 GLU A N 1
ATOM 729 C CA . GLU A 1 95 ? 1.625 1.158 -1.078 1.00 96.81 95 GLU A CA 1
ATOM 730 C C . GLU A 1 95 ? 3.088 1.186 -1.522 1.00 96.81 95 GLU A C 1
ATOM 732 O O . GLU A 1 95 ? 3.508 0.432 -2.401 1.00 96.81 95 GLU A O 1
ATOM 737 N N . VAL A 1 96 ? 3.855 2.114 -0.953 1.00 94.31 96 VAL A N 1
ATOM 738 C CA . VAL A 1 96 ? 5.278 2.256 -1.246 1.00 94.31 96 VAL A CA 1
ATOM 739 C C . VAL A 1 96 ? 6.062 1.601 -0.131 1.00 94.31 96 VAL A C 1
ATOM 741 O O . VAL A 1 96 ? 6.146 2.154 0.956 1.00 94.31 96 VAL A O 1
ATOM 744 N N . SER A 1 97 ? 6.698 0.474 -0.409 1.00 87.50 97 SER A N 1
ATOM 745 C CA . SER A 1 97 ? 7.565 -0.235 0.538 1.00 87.50 97 SER A CA 1
ATOM 746 C C . SER A 1 97 ? 9.049 -0.129 0.161 1.00 87.50 97 SER A C 1
ATOM 748 O O . SER A 1 97 ? 9.896 -0.803 0.752 1.00 87.50 97 SER A O 1
ATOM 750 N N . PHE A 1 98 ? 9.361 0.782 -0.767 1.00 82.94 98 PHE A N 1
ATOM 751 C CA . PHE A 1 98 ? 10.680 1.075 -1.316 1.00 82.94 98 PHE A CA 1
ATOM 752 C C . PHE A 1 98 ? 11.139 2.502 -0.990 1.00 82.94 98 PHE A C 1
ATOM 754 O O . PHE A 1 98 ? 10.450 3.465 -1.326 1.00 82.94 98 PHE A O 1
ATOM 761 N N . GLY A 1 99 ? 12.347 2.626 -0.433 1.00 72.06 99 GLY A N 1
ATOM 762 C CA . GLY A 1 99 ? 13.025 3.915 -0.287 1.00 72.06 99 GLY A CA 1
ATOM 763 C C . GLY A 1 99 ? 12.535 4.810 0.861 1.00 72.06 99 GLY A C 1
ATOM 764 O O . GLY A 1 99 ? 11.586 4.468 1.567 1.00 72.06 99 GLY A O 1
ATOM 765 N N . ASP A 1 100 ? 13.206 5.947 1.073 1.00 68.56 100 ASP A N 1
ATOM 766 C CA . ASP A 1 100 ? 12.859 6.973 2.077 1.00 68.56 100 ASP A CA 1
ATOM 767 C C . ASP A 1 100 ? 12.786 8.420 1.527 1.00 68.56 100 ASP A C 1
ATOM 769 O O . ASP A 1 100 ? 12.379 9.352 2.234 1.00 68.56 100 ASP A O 1
ATOM 773 N N . SER A 1 101 ? 13.084 8.619 0.240 1.00 66.19 101 SER A N 1
ATOM 774 C CA . SER A 1 101 ? 13.209 9.923 -0.428 1.00 66.19 101 SER A CA 1
ATOM 775 C C . SER A 1 101 ? 11.900 10.709 -0.554 1.00 66.19 101 SER A C 1
ATOM 777 O O . SER A 1 101 ? 11.945 11.931 -0.734 1.00 66.19 101 SER A O 1
ATOM 779 N N . LEU A 1 102 ? 10.735 10.063 -0.384 1.00 66.31 102 LEU A N 1
ATOM 780 C CA . LEU A 1 102 ? 9.412 10.717 -0.383 1.00 66.31 102 LEU A CA 1
ATOM 781 C C . LEU A 1 102 ? 9.321 11.869 0.615 1.00 66.31 102 LEU A C 1
ATOM 783 O O . LEU A 1 102 ? 8.659 12.874 0.358 1.00 66.31 102 LEU A O 1
ATOM 787 N N . PHE A 1 103 ? 10.022 11.742 1.736 1.00 68.19 103 PHE A N 1
ATOM 788 C CA . PHE A 1 103 ? 10.011 12.725 2.813 1.00 68.19 103 PHE A CA 1
ATOM 789 C C . PHE A 1 103 ? 11.205 13.692 2.744 1.00 68.19 103 PHE A C 1
ATOM 791 O O . PHE A 1 103 ? 11.309 14.602 3.564 1.00 68.19 103 PHE A O 1
ATOM 798 N N . GLY A 1 104 ? 12.079 13.535 1.742 1.00 64.44 104 GLY A N 1
ATOM 799 C CA . GLY A 1 104 ? 13.277 14.351 1.521 1.00 64.44 104 GLY A CA 1
ATOM 800 C C . GLY A 1 104 ? 13.035 15.682 0.798 1.00 64.44 104 GLY A C 1
ATOM 801 O O . GLY A 1 104 ? 13.977 16.443 0.600 1.00 64.44 104 GLY A O 1
ATOM 802 N N . GLY A 1 105 ? 11.794 15.988 0.397 1.00 61.03 105 GLY A N 1
ATOM 803 C CA . GLY A 1 105 ? 11.432 17.292 -0.174 1.00 61.03 105 GLY A CA 1
ATOM 804 C C . GLY A 1 105 ? 11.897 17.531 -1.616 1.00 61.03 105 GLY A C 1
ATOM 805 O O . GLY A 1 105 ? 12.030 18.683 -2.024 1.00 61.03 105 GLY A O 1
ATOM 806 N N . GLN A 1 106 ? 12.138 16.476 -2.401 1.00 67.19 106 GLN A N 1
ATOM 807 C CA . GLN A 1 106 ? 12.485 16.621 -3.818 1.00 67.19 106 GLN A CA 1
ATOM 808 C C . GLN A 1 106 ? 11.285 17.179 -4.617 1.00 67.19 106 GLN A C 1
ATOM 810 O O . GLN A 1 106 ? 10.250 16.509 -4.684 1.00 67.19 106 GLN A O 1
ATOM 815 N N . PRO A 1 107 ? 11.392 18.360 -5.267 1.00 68.31 107 PRO A N 1
ATOM 816 C CA . PRO A 1 107 ? 10.258 18.995 -5.952 1.00 68.31 107 PRO A CA 1
ATOM 817 C C . PRO A 1 107 ? 9.600 18.101 -7.006 1.00 68.31 107 PRO A C 1
ATOM 819 O O . PRO A 1 107 ? 8.377 18.050 -7.119 1.00 68.31 107 PRO A O 1
ATOM 822 N N . ILE A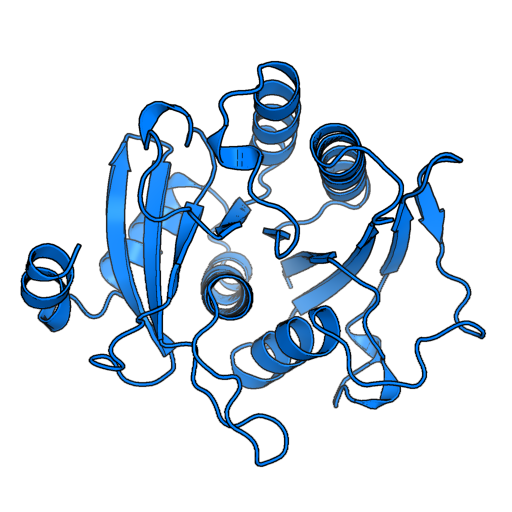 1 108 ? 10.423 17.346 -7.738 1.00 69.88 108 ILE A N 1
ATOM 823 C CA . ILE A 1 108 ? 9.977 16.484 -8.832 1.00 69.88 108 ILE A CA 1
ATOM 824 C C . ILE A 1 108 ? 9.093 15.325 -8.345 1.00 69.88 108 ILE A C 1
ATOM 826 O O . ILE A 1 108 ? 8.130 14.937 -9.007 1.00 69.88 108 ILE A O 1
ATOM 830 N N . LEU A 1 109 ? 9.379 14.814 -7.147 1.00 82.19 109 LEU A N 1
ATOM 831 C CA . LEU A 1 109 ? 8.599 13.759 -6.520 1.00 82.19 109 LEU A CA 1
ATOM 832 C C . LEU A 1 109 ? 7.270 14.316 -5.994 1.00 82.19 109 LEU A C 1
ATOM 834 O O . LEU A 1 109 ? 6.239 13.663 -6.135 1.00 82.19 109 LEU A O 1
ATOM 838 N N . GLY A 1 110 ? 7.273 15.559 -5.498 1.00 82.31 110 GLY A N 1
ATOM 839 C CA . GLY A 1 110 ? 6.063 16.277 -5.089 1.00 82.31 110 GLY A CA 1
ATOM 840 C C . GLY A 1 110 ? 5.035 16.423 -6.216 1.00 82.31 110 GLY A C 1
ATOM 841 O O . GLY A 1 110 ? 3.844 16.210 -5.992 1.00 82.31 110 GLY A O 1
ATOM 842 N N . ASP A 1 111 ? 5.478 16.708 -7.443 1.00 85.31 111 ASP A N 1
ATOM 843 C CA . ASP A 1 111 ? 4.583 16.778 -8.604 1.00 85.31 111 ASP A CA 1
ATOM 844 C C . ASP A 1 111 ? 4.004 15.415 -9.005 1.00 85.31 111 ASP A C 1
ATOM 846 O O . ASP A 1 111 ? 2.828 15.328 -9.367 1.00 85.31 111 ASP A O 1
ATOM 850 N N . ALA A 1 112 ? 4.804 14.345 -8.942 1.00 89.44 112 ALA A N 1
ATOM 851 C CA . ALA A 1 112 ? 4.338 12.991 -9.242 1.00 89.44 112 ALA A CA 1
ATOM 852 C C . ALA A 1 112 ? 3.300 12.508 -8.215 1.00 89.44 112 ALA A C 1
ATOM 854 O O . ALA A 1 112 ? 2.247 11.998 -8.597 1.00 89.44 112 ALA A O 1
ATOM 855 N N . VAL A 1 113 ? 3.564 12.744 -6.927 1.00 89.56 113 VAL A N 1
ATOM 856 C CA . VAL A 1 113 ? 2.645 12.462 -5.813 1.00 89.56 113 VAL A CA 1
ATOM 857 C C . VAL A 1 113 ? 1.337 13.223 -5.986 1.00 89.56 113 VAL A C 1
ATOM 859 O O . VAL A 1 113 ? 0.262 12.631 -5.910 1.00 89.56 113 VAL A O 1
ATOM 862 N N . ARG A 1 114 ? 1.410 14.530 -6.266 1.00 89.25 114 ARG A N 1
ATOM 863 C CA . ARG A 1 114 ? 0.221 15.362 -6.471 1.00 89.25 114 ARG A CA 1
ATOM 864 C C . ARG A 1 114 ? -0.641 14.836 -7.617 1.00 89.25 114 ARG A C 1
ATOM 866 O O . ARG A 1 114 ? -1.830 14.638 -7.410 1.00 89.25 114 ARG A O 1
ATOM 873 N N . LYS A 1 115 ? -0.053 14.572 -8.789 1.00 92.12 115 LYS A N 1
ATOM 874 C CA . LYS A 1 115 ? -0.790 14.063 -9.960 1.00 92.12 115 LYS A CA 1
ATOM 875 C C . LYS A 1 115 ? -1.451 12.714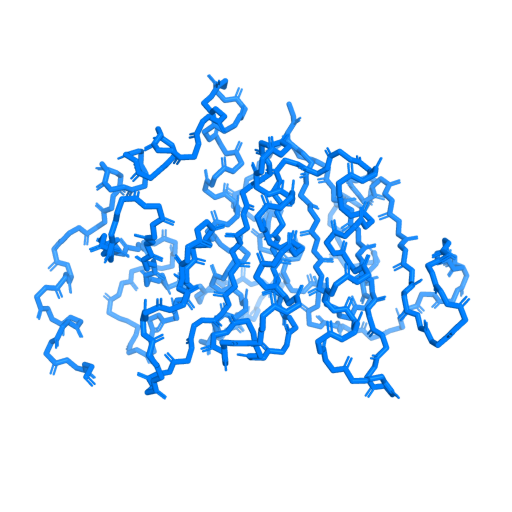 -9.692 1.00 92.12 115 LYS A C 1
ATOM 877 O O . LYS A 1 115 ? -2.593 12.507 -10.087 1.00 92.12 115 LYS A O 1
ATOM 882 N N . LEU A 1 116 ? -0.745 11.801 -9.023 1.00 94.50 116 LEU A N 1
ATOM 883 C CA . LEU A 1 116 ? -1.315 10.506 -8.663 1.00 94.50 116 LEU A CA 1
ATOM 884 C C . LEU A 1 116 ? -2.461 10.676 -7.653 1.00 94.50 116 LEU A C 1
ATOM 886 O O . LEU A 1 116 ? -3.525 10.093 -7.838 1.00 94.50 116 LEU A O 1
ATOM 890 N N . SER A 1 117 ? -2.310 11.541 -6.653 1.00 92.56 117 SER A N 1
ATOM 891 C CA . SER A 1 117 ? -3.388 11.833 -5.703 1.00 92.56 117 SER A CA 1
ATOM 892 C C . SER A 1 117 ? -4.607 12.503 -6.351 1.00 92.56 117 SER A C 1
ATOM 894 O O . SER A 1 117 ? -5.736 12.135 -6.037 1.00 92.56 117 SER A O 1
ATOM 896 N N . GLU A 1 118 ? -4.409 13.422 -7.303 1.00 91.94 118 GLU A N 1
ATOM 897 C CA . GLU A 1 118 ? -5.489 14.060 -8.077 1.00 91.94 118 GLU A CA 1
ATOM 898 C C . GLU A 1 118 ? -6.299 13.052 -8.911 1.00 91.94 118 GLU A C 1
ATOM 900 O O . GLU A 1 118 ? -7.463 13.306 -9.210 1.00 91.94 118 GLU A O 1
ATOM 905 N N . SER A 1 119 ? -5.724 11.889 -9.241 1.00 93.75 119 SER A N 1
ATOM 906 C CA . SER A 1 119 ? -6.457 10.784 -9.881 1.00 93.75 119 SER A CA 1
ATOM 907 C C . SER A 1 119 ? -7.372 10.004 -8.924 1.00 93.75 119 SER A C 1
ATOM 909 O O . SER A 1 119 ? -8.106 9.121 -9.361 1.00 93.75 119 SER A O 1
ATOM 911 N N . GLY A 1 120 ? -7.350 10.329 -7.626 1.00 93.38 120 GLY A N 1
ATOM 912 C CA . GLY A 1 120 ? -8.088 9.633 -6.570 1.00 93.38 120 GLY A CA 1
ATOM 913 C C . GLY A 1 120 ? -7.297 8.518 -5.879 1.00 93.38 120 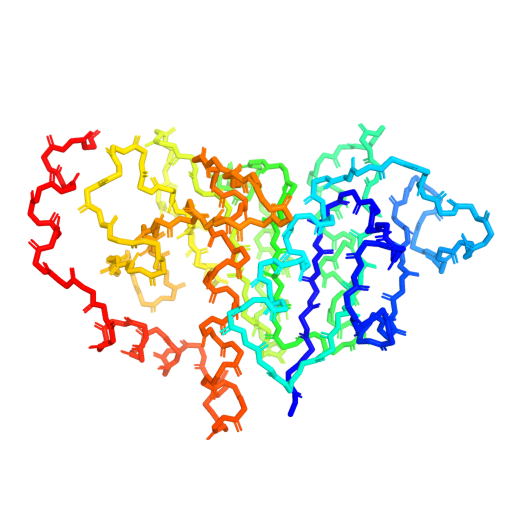GLY A C 1
ATOM 914 O O . GLY A 1 120 ? -7.834 7.858 -4.995 1.00 93.38 120 GLY A O 1
ATOM 915 N N . CYS A 1 121 ? -6.028 8.311 -6.247 1.00 96.94 121 CYS A N 1
ATOM 916 C CA . CYS A 1 121 ? -5.178 7.294 -5.637 1.00 96.94 121 CYS A CA 1
ATOM 917 C C . CYS A 1 121 ? -4.683 7.729 -4.247 1.00 96.94 121 CYS A C 1
ATOM 919 O O . CYS A 1 121 ? -4.140 8.825 -4.077 1.00 96.94 121 CYS A O 1
ATOM 921 N N . VAL A 1 122 ? -4.815 6.852 -3.251 1.00 96.44 122 VAL A N 1
ATOM 922 C CA . VAL A 1 122 ? -4.293 7.076 -1.898 1.00 96.44 122 VAL A CA 1
ATOM 923 C C . VAL A 1 122 ? -2.870 6.551 -1.789 1.00 96.44 122 VAL A C 1
ATOM 925 O O . VAL A 1 122 ? -2.631 5.352 -1.909 1.00 96.44 122 VAL A O 1
ATOM 928 N N . ILE A 1 123 ? -1.925 7.445 -1.508 1.00 94.38 123 ILE A N 1
ATOM 929 C CA . ILE A 1 123 ? -0.500 7.116 -1.420 1.00 94.38 123 ILE A CA 1
ATOM 930 C C . ILE A 1 123 ? -0.101 6.957 0.046 1.00 94.38 123 ILE A C 1
ATOM 932 O O . ILE A 1 123 ? -0.389 7.826 0.874 1.00 94.38 123 ILE A O 1
ATOM 936 N N . MET A 1 124 ? 0.606 5.876 0.366 1.00 92.38 124 MET A N 1
ATOM 937 C CA . MET A 1 124 ? 1.197 5.667 1.686 1.00 92.38 124 MET A CA 1
ATOM 938 C C . MET A 1 124 ? 2.622 5.143 1.598 1.00 92.38 124 MET A C 1
ATOM 940 O O . MET A 1 124 ? 2.961 4.395 0.682 1.00 92.38 124 MET A O 1
ATOM 944 N N . ALA A 1 125 ? 3.446 5.539 2.565 1.00 89.94 125 ALA A N 1
ATOM 945 C CA . ALA A 1 125 ? 4.855 5.176 2.591 1.00 89.94 125 ALA A CA 1
ATOM 946 C C . ALA A 1 125 ? 5.430 5.153 4.018 1.00 89.94 125 ALA A C 1
ATOM 948 O O . ALA A 1 125 ? 5.001 5.954 4.857 1.00 89.94 125 ALA A O 1
ATOM 949 N N . PRO A 1 126 ? 6.431 4.298 4.296 1.00 87.62 126 PRO A N 1
ATOM 950 C CA . PRO A 1 126 ? 7.244 4.315 5.501 1.00 87.62 126 PRO A CA 1
ATOM 951 C C . PRO A 1 126 ? 7.794 5.703 5.807 1.00 87.62 126 PRO A C 1
ATOM 953 O O . PRO A 1 126 ? 8.577 6.262 5.047 1.00 87.62 126 PRO A O 1
ATOM 956 N N . MET A 1 127 ? 7.412 6.254 6.952 1.00 82.69 127 MET A N 1
ATOM 957 C CA . MET A 1 127 ? 7.865 7.570 7.380 1.00 82.69 127 MET A CA 1
ATOM 958 C C . MET A 1 127 ? 9.148 7.454 8.227 1.00 82.69 127 MET A C 1
ATOM 960 O O . MET A 1 127 ? 9.189 6.640 9.161 1.00 82.69 127 MET A O 1
ATOM 964 N N . PRO A 1 128 ? 10.193 8.268 7.966 1.00 70.19 128 PRO A N 1
ATOM 965 C CA . PRO A 1 128 ? 11.400 8.288 8.790 1.00 70.19 128 PRO A CA 1
ATOM 966 C C . PRO A 1 128 ? 11.119 8.824 10.205 1.00 70.19 128 PRO A C 1
ATOM 968 O O . PRO A 1 128 ? 10.146 9.541 10.440 1.00 70.19 128 PRO A O 1
ATOM 971 N N . ARG A 1 129 ? 11.987 8.473 11.170 1.00 60.44 129 ARG A N 1
ATOM 972 C CA . ARG A 1 129 ? 11.861 8.895 12.584 1.00 60.44 129 ARG A CA 1
ATOM 973 C C . ARG A 1 129 ? 12.156 10.382 12.797 1.00 60.44 129 ARG A C 1
ATOM 975 O O . ARG A 1 129 ? 11.447 11.047 13.537 1.00 60.44 129 ARG A O 1
ATOM 982 N N . MET A 1 130 ? 13.226 10.878 12.178 1.00 52.84 130 MET A N 1
ATOM 983 C CA . MET A 1 130 ? 13.709 12.252 12.311 1.00 52.84 130 MET A CA 1
ATOM 984 C C . MET A 1 130 ? 13.821 12.856 10.915 1.00 52.84 130 MET A C 1
ATOM 986 O O . MET A 1 130 ? 14.780 12.599 10.197 1.00 52.84 130 MET A O 1
ATOM 990 N N . GLY A 1 131 ? 12.813 13.612 10.497 1.00 50.62 131 GLY A N 1
ATOM 991 C CA . GLY A 1 131 ? 12.764 14.187 9.156 1.00 50.62 131 GLY A CA 1
ATOM 992 C C . GLY A 1 131 ? 11.467 14.951 8.956 1.00 50.62 131 GLY A C 1
ATOM 993 O O . GLY A 1 131 ? 10.413 14.524 9.421 1.00 50.62 131 GLY A O 1
ATOM 994 N N . GLY A 1 132 ? 11.561 16.132 8.348 1.00 48.53 132 GLY A N 1
ATOM 995 C CA . GLY A 1 132 ? 10.503 17.134 8.343 1.00 48.53 132 GLY A CA 1
ATOM 996 C C . GLY A 1 132 ? 9.172 16.624 7.792 1.00 48.53 132 GLY A C 1
ATOM 997 O O . GLY A 1 132 ? 8.986 16.532 6.585 1.00 48.53 132 GLY A O 1
ATOM 998 N N . LEU A 1 133 ? 8.193 16.494 8.690 1.00 49.88 133 LEU A N 1
ATOM 999 C CA . LEU A 1 133 ? 6.743 16.372 8.451 1.00 49.88 133 LEU A CA 1
ATOM 1000 C C . LEU A 1 133 ? 6.160 17.393 7.444 1.00 49.88 133 LEU A C 1
ATOM 1002 O O . LEU A 1 133 ? 4.990 17.329 7.080 1.00 49.88 133 LEU A O 1
ATOM 1006 N N . ARG A 1 134 ? 6.958 18.379 7.020 1.00 49.81 134 ARG A N 1
ATOM 1007 C CA . ARG A 1 134 ? 6.550 19.537 6.223 1.00 49.81 134 ARG A CA 1
ATOM 1008 C C . ARG A 1 134 ? 6.348 19.223 4.734 1.00 49.81 134 ARG A C 1
ATOM 1010 O O . ARG A 1 134 ? 5.722 20.032 4.056 1.00 49.81 134 ARG A O 1
ATOM 1017 N N . ALA A 1 135 ? 6.824 18.077 4.236 1.00 54.78 135 ALA A N 1
ATOM 1018 C CA . ALA A 1 135 ? 6.677 17.677 2.830 1.00 54.78 135 ALA A CA 1
ATOM 1019 C C . ALA A 1 135 ? 5.506 16.705 2.558 1.00 54.78 135 ALA A C 1
ATOM 1021 O O . ALA A 1 135 ? 5.222 16.413 1.400 1.00 54.78 135 ALA A O 1
ATOM 1022 N N . CYS A 1 136 ? 4.789 16.238 3.588 1.00 57.97 136 CYS A N 1
ATOM 1023 C CA . CYS A 1 136 ? 3.769 15.183 3.482 1.00 57.97 136 CYS A CA 1
ATOM 1024 C C . CYS A 1 136 ? 2.422 15.657 2.909 1.00 57.97 136 CYS A C 1
ATOM 1026 O O . CYS A 1 136 ? 1.382 15.370 3.490 1.00 57.97 136 CYS A O 1
ATOM 1028 N N . LYS A 1 137 ? 2.384 16.414 1.811 1.00 75.12 137 LYS A N 1
ATOM 1029 C CA . LYS A 1 137 ? 1.095 16.730 1.175 1.00 75.12 137 LYS A CA 1
ATOM 1030 C C . LYS A 1 137 ? 0.665 15.556 0.301 1.00 75.12 137 LYS A C 1
ATOM 1032 O O . LYS A 1 137 ? 1.430 15.118 -0.550 1.00 75.12 137 LYS A O 1
ATOM 1037 N N . ASN A 1 138 ? -0.565 15.094 0.498 1.00 83.69 138 ASN A N 1
ATOM 1038 C CA . ASN A 1 138 ? -1.218 14.023 -0.255 1.00 83.69 138 ASN A CA 1
ATOM 1039 C C . ASN A 1 138 ? -0.580 12.632 -0.072 1.00 83.69 138 ASN A C 1
ATOM 1041 O O . ASN A 1 138 ? -0.675 11.780 -0.953 1.00 83.69 138 ASN A O 1
ATOM 1045 N N . ILE A 1 139 ? 0.069 12.402 1.075 1.00 87.62 139 ILE A N 1
ATOM 1046 C CA . ILE A 1 139 ? 0.641 11.107 1.469 1.00 87.62 139 ILE A CA 1
ATOM 1047 C C . ILE A 1 139 ? 0.239 10.801 2.913 1.00 87.62 139 ILE A C 1
ATOM 1049 O O . ILE A 1 139 ? 0.231 11.687 3.773 1.00 87.62 139 ILE A O 1
ATOM 1053 N N . ILE A 1 140 ? -0.048 9.531 3.188 1.00 91.44 140 ILE A N 1
ATOM 1054 C CA . ILE A 1 140 ? -0.154 8.989 4.543 1.00 91.44 140 ILE A CA 1
ATOM 1055 C C . ILE A 1 140 ? 1.207 8.400 4.929 1.00 91.44 140 ILE A C 1
ATOM 1057 O O . ILE A 1 140 ? 1.636 7.379 4.392 1.00 91.44 140 ILE A O 1
ATOM 1061 N N . GLY A 1 141 ? 1.907 9.052 5.854 1.00 90.81 141 GLY A N 1
ATOM 1062 C CA . GLY A 1 141 ? 3.139 8.518 6.427 1.00 90.81 141 GLY A CA 1
ATOM 1063 C C . GLY A 1 141 ? 2.830 7.352 7.362 1.00 90.81 141 GLY A C 1
ATOM 1064 O O . GLY A 1 141 ? 1.924 7.447 8.187 1.00 90.81 141 GLY A O 1
ATOM 1065 N N . VAL A 1 142 ? 3.570 6.253 7.259 1.00 91.69 142 VAL A N 1
ATOM 1066 C CA . VAL A 1 142 ? 3.318 5.051 8.060 1.00 91.69 142 VAL A CA 1
ATOM 1067 C C . VAL A 1 142 ? 4.511 4.719 8.942 1.00 91.69 142 VAL A C 1
ATOM 1069 O O . VAL A 1 142 ? 5.649 4.642 8.484 1.00 91.69 142 VAL A O 1
ATOM 1072 N N . GLN A 1 143 ? 4.249 4.500 10.224 1.00 91.50 143 GLN A N 1
ATOM 1073 C CA . GLN A 1 143 ? 5.228 4.053 11.200 1.00 91.50 143 GLN A CA 1
ATOM 1074 C C . GLN A 1 143 ? 4.826 2.702 11.785 1.00 91.50 143 GLN A C 1
ATOM 1076 O O . GLN A 1 143 ? 3.651 2.359 11.905 1.00 91.50 143 GLN A O 1
ATOM 1081 N N . CYS A 1 144 ? 5.835 1.932 12.175 1.00 91.69 144 CYS A N 1
ATOM 1082 C CA . CYS A 1 144 ? 5.636 0.697 12.916 1.00 91.69 144 CYS A CA 1
ATOM 1083 C C . CYS A 1 144 ? 5.593 0.997 14.413 1.00 91.69 144 CYS A C 1
ATOM 1085 O O . CYS A 1 144 ? 6.449 1.724 14.921 1.00 91.69 144 CYS A O 1
ATOM 1087 N N . ASP A 1 145 ? 4.689 0.341 15.134 1.00 92.50 145 ASP A N 1
ATOM 1088 C CA . ASP A 1 145 ? 4.795 0.186 16.581 1.00 92.50 145 ASP A CA 1
ATOM 1089 C C . ASP A 1 145 ? 6.024 -0.663 16.918 1.00 92.50 145 ASP A C 1
ATOM 1091 O O . ASP A 1 145 ? 6.005 -1.896 16.913 1.00 92.50 145 ASP A O 1
ATOM 1095 N N . ARG A 1 146 ? 7.142 0.014 17.163 1.00 86.25 146 ARG A N 1
ATOM 1096 C CA . ARG A 1 146 ? 8.421 -0.645 17.427 1.00 86.25 146 ARG A CA 1
ATOM 1097 C C . ARG A 1 146 ? 8.515 -1.232 18.825 1.00 86.25 146 ARG A C 1
ATOM 1099 O O . ARG A 1 146 ? 9.437 -2.010 19.065 1.00 86.25 146 ARG A O 1
ATOM 1106 N N . TYR A 1 147 ? 7.609 -0.873 19.724 1.00 88.75 147 TYR A N 1
ATOM 1107 C CA . TYR A 1 147 ? 7.616 -1.333 21.107 1.00 88.75 147 TYR A CA 1
ATOM 1108 C C . TYR A 1 147 ? 6.635 -2.488 21.322 1.00 88.75 147 TYR A C 1
ATOM 1110 O O . TYR A 1 147 ? 6.794 -3.241 22.279 1.00 88.75 147 TYR A O 1
ATOM 1118 N N . GLY A 1 148 ? 5.707 -2.702 20.385 1.00 89.25 148 GLY A N 1
ATOM 1119 C CA . GLY A 1 148 ? 4.718 -3.774 20.455 1.00 89.25 148 GLY A CA 1
ATOM 1120 C C . GLY A 1 148 ? 3.680 -3.519 21.546 1.00 89.25 148 GLY A C 1
ATOM 1121 O O . GLY A 1 148 ? 3.277 -4.450 22.234 1.00 89.25 148 GLY A O 1
ATOM 1122 N N . LEU A 1 149 ? 3.299 -2.254 21.734 1.00 91.44 149 LEU A N 1
ATOM 1123 C CA . LEU A 1 149 ? 2.300 -1.832 22.717 1.00 91.44 149 LEU A CA 1
ATOM 1124 C C . LEU A 1 149 ? 0.877 -2.172 22.264 1.00 91.44 149 LEU A C 1
ATOM 1126 O O . LEU A 1 149 ? 0.018 -2.511 23.080 1.00 91.44 149 LEU A O 1
ATOM 1130 N N . MET A 1 150 ? 0.630 -2.055 20.962 1.00 94.00 150 MET A N 1
ATOM 1131 C CA . MET A 1 150 ? -0.643 -2.341 20.313 1.00 94.00 150 MET A CA 1
ATOM 1132 C C . MET A 1 150 ? -0.742 -3.820 19.950 1.00 94.00 150 MET A C 1
ATOM 1134 O O . MET A 1 150 ? 0.269 -4.499 19.782 1.00 94.00 150 MET A O 1
ATOM 1138 N N . ARG A 1 151 ? -1.955 -4.347 19.781 1.00 93.31 151 ARG A N 1
ATOM 1139 C CA . ARG A 1 151 ? -2.155 -5.678 19.187 1.00 93.31 151 ARG A CA 1
ATOM 1140 C C . ARG A 1 151 ? -1.925 -5.622 17.670 1.00 93.31 151 ARG A C 1
ATOM 1142 O O . ARG A 1 151 ? -2.159 -4.572 17.072 1.00 93.31 151 ARG A O 1
ATOM 1149 N N . PRO A 1 152 ? -1.522 -6.726 17.010 1.00 93.75 152 PRO A N 1
ATOM 1150 C CA . PRO A 1 152 ? -1.400 -6.751 15.553 1.00 93.75 152 PRO A CA 1
ATOM 1151 C C . PRO A 1 152 ? -2.678 -6.251 14.860 1.00 93.75 152 PRO A C 1
ATOM 1153 O O . PRO A 1 152 ? -3.773 -6.759 15.106 1.00 93.75 152 PRO A O 1
ATOM 1156 N N . GLY A 1 153 ? -2.535 -5.234 14.011 1.00 92.75 153 GLY A N 1
ATOM 1157 C CA . GLY A 1 153 ? -3.618 -4.577 13.280 1.00 92.75 153 GLY A CA 1
ATOM 1158 C C . GLY A 1 153 ? -4.293 -3.404 13.992 1.00 92.75 153 GLY A C 1
ATOM 1159 O O . GLY A 1 153 ? -5.090 -2.718 13.345 1.00 92.75 153 GLY A O 1
ATOM 1160 N N . GLU A 1 154 ? -4.006 -3.164 15.275 1.00 95.50 154 GLU A N 1
ATOM 1161 C CA . GLU A 1 154 ? -4.350 -1.910 15.954 1.00 95.50 154 GLU A CA 1
ATOM 1162 C C . GLU A 1 154 ? -3.372 -0.806 15.521 1.00 95.50 154 GLU A C 1
ATOM 1164 O O . GLU A 1 154 ? -2.188 -1.052 15.261 1.00 95.50 154 GLU A O 1
ATOM 1169 N N . TYR A 1 155 ? -3.889 0.418 15.427 1.00 96.06 155 TYR A N 1
ATOM 1170 C CA . TYR A 1 155 ? -3.132 1.581 14.984 1.00 96.06 155 TYR A CA 1
ATOM 1171 C C . TYR A 1 155 ? -3.585 2.860 15.693 1.00 96.06 155 TYR A C 1
ATOM 1173 O O . TYR A 1 155 ? -4.698 2.933 16.213 1.00 96.06 155 TYR A O 1
ATOM 1181 N N . VAL A 1 156 ? -2.728 3.876 15.672 1.00 95.19 156 VAL A N 1
ATOM 1182 C CA . VAL A 1 156 ? -3.010 5.255 16.089 1.00 95.19 156 VAL A CA 1
ATOM 1183 C C . VAL A 1 156 ? -2.838 6.176 14.887 1.00 95.19 156 VAL A C 1
ATOM 1185 O O . VAL A 1 156 ? -1.969 5.949 14.043 1.00 95.19 156 VAL A O 1
ATOM 1188 N N . PHE A 1 157 ? -3.675 7.205 14.800 1.00 93.25 157 PHE A N 1
ATOM 1189 C CA . PHE A 1 157 ? -3.706 8.147 13.688 1.00 93.25 157 PHE A CA 1
ATOM 1190 C C . PHE A 1 157 ? -3.351 9.564 14.149 1.00 93.25 157 PHE A C 1
ATOM 1192 O O . PHE A 1 157 ? -4.056 10.150 14.960 1.00 93.25 157 PHE A O 1
ATOM 1199 N N . ASP A 1 158 ? -2.340 10.202 13.573 1.00 89.62 158 ASP A N 1
ATOM 1200 C CA . ASP A 1 158 ? -2.028 11.611 13.820 1.00 89.62 158 ASP A CA 1
ATOM 1201 C C . ASP A 1 158 ? -2.291 12.445 12.564 1.00 89.62 158 ASP A C 1
ATOM 1203 O O . ASP A 1 158 ? -1.724 12.200 11.498 1.00 89.62 158 ASP A O 1
ATOM 1207 N N . ARG A 1 159 ? -3.134 13.478 12.682 1.00 85.38 159 ARG A N 1
ATOM 1208 C CA . ARG A 1 159 ? -3.322 14.438 11.589 1.00 85.38 159 ARG A CA 1
ATOM 1209 C C . ARG A 1 159 ? -2.181 15.447 11.619 1.00 85.38 159 ARG A C 1
ATOM 1211 O O . ARG A 1 159 ? -2.007 16.147 12.610 1.00 85.38 159 ARG A O 1
ATOM 1218 N N . LEU A 1 160 ? -1.437 15.534 10.522 1.00 80.94 160 LEU A N 1
ATOM 1219 C CA . LEU A 1 160 ? -0.288 16.435 10.384 1.00 80.94 160 LEU A CA 1
ATOM 1220 C C . LEU A 1 160 ? -0.658 17.737 9.662 1.00 80.94 160 LEU A C 1
ATOM 1222 O O . LEU A 1 160 ? 0.055 18.732 9.753 1.00 80.94 160 LEU A O 1
ATOM 1226 N N . GLY A 1 161 ? -1.779 17.731 8.941 1.00 76.69 161 GLY A N 1
ATOM 1227 C CA . GLY A 1 161 ? -2.314 18.880 8.223 1.00 76.69 161 GLY A CA 1
ATOM 1228 C C . GLY A 1 161 ? -3.613 18.540 7.488 1.00 76.69 161 GLY A C 1
ATOM 1229 O O . GLY A 1 161 ? -4.174 17.459 7.693 1.00 76.69 161 GLY A O 1
ATOM 1230 N N . PRO A 1 162 ? -4.109 19.444 6.622 1.00 74.38 162 PRO A N 1
ATOM 1231 C CA . PRO A 1 162 ? -5.320 19.202 5.842 1.00 74.38 162 PRO A CA 1
ATOM 1232 C C . PRO A 1 162 ? -5.202 17.938 4.987 1.00 74.38 162 PRO A C 1
ATOM 1234 O O . PRO A 1 162 ? -6.021 17.044 5.132 1.00 74.38 162 PRO A O 1
ATOM 1237 N N . SER A 1 163 ? -4.117 17.808 4.225 1.00 76.88 163 SER A N 1
ATOM 1238 C CA . SER A 1 163 ? -3.899 16.698 3.286 1.00 76.88 163 SER A CA 1
ATOM 1239 C C . SER A 1 163 ? -2.721 15.811 3.700 1.00 76.88 163 SER A C 1
ATOM 1241 O O . SER A 1 163 ? -1.993 15.312 2.851 1.00 76.88 163 SER A O 1
ATOM 1243 N N . ALA A 1 164 ? -2.475 15.677 5.004 1.00 80.69 164 ALA A N 1
ATOM 1244 C CA . ALA A 1 164 ? -1.301 14.998 5.543 1.00 80.69 164 ALA A CA 1
ATOM 1245 C C . ALA A 1 164 ? -1.652 14.252 6.831 1.00 80.69 164 ALA A C 1
ATOM 1247 O O . ALA A 1 164 ? -2.228 14.837 7.757 1.00 80.69 164 ALA A O 1
ATOM 1248 N N . ALA A 1 165 ? -1.252 12.988 6.926 1.00 87.56 165 ALA A N 1
ATOM 1249 C CA . ALA A 1 165 ? -1.461 12.181 8.120 1.00 87.56 165 ALA A CA 1
ATOM 1250 C C . ALA A 1 165 ? -0.289 11.236 8.382 1.00 87.56 165 ALA A C 1
ATOM 1252 O O . ALA A 1 165 ? 0.467 10.898 7.472 1.00 87.56 165 ALA A O 1
ATOM 1253 N N . LYS A 1 166 ? -0.173 10.807 9.636 1.00 90.88 166 LYS A N 1
ATOM 1254 C CA . LYS A 1 166 ? 0.710 9.742 10.097 1.00 90.88 166 LYS A CA 1
ATOM 1255 C C . LYS A 1 166 ? -0.146 8.632 10.698 1.00 90.88 166 LYS A C 1
ATOM 1257 O O . LYS A 1 166 ? -1.068 8.912 11.458 1.00 90.88 166 LYS A O 1
ATOM 1262 N N . VAL A 1 167 ? 0.164 7.383 10.379 1.00 93.19 167 VAL A N 1
ATOM 1263 C CA . VAL A 1 167 ? -0.449 6.206 10.999 1.00 93.19 167 VAL A CA 1
ATOM 1264 C C . VAL A 1 167 ? 0.647 5.350 11.608 1.00 93.19 167 VAL A C 1
ATOM 1266 O O . VAL A 1 167 ? 1.534 4.886 10.897 1.00 93.19 167 VAL A O 1
ATOM 1269 N N . THR A 1 168 ? 0.572 5.113 12.912 1.00 93.94 168 THR A N 1
ATOM 1270 C CA . THR A 1 168 ? 1.449 4.167 13.608 1.00 93.94 168 THR A CA 1
ATOM 1271 C C . THR A 1 168 ? 0.670 2.884 13.835 1.00 93.94 168 THR A C 1
ATOM 1273 O O . THR A 1 168 ? -0.374 2.924 14.473 1.00 93.94 168 THR A O 1
ATOM 1276 N N . VAL A 1 169 ? 1.141 1.747 13.326 1.00 94.56 169 VAL A N 1
ATOM 1277 C CA . VAL A 1 169 ? 0.420 0.461 13.384 1.00 94.56 169 VAL A CA 1
ATOM 1278 C C . VAL A 1 169 ? 1.334 -0.659 13.862 1.00 94.56 169 VAL A C 1
ATOM 1280 O O . VAL A 1 169 ? 2.532 -0.667 13.578 1.00 94.56 169 VAL A O 1
ATOM 1283 N N . ASN A 1 170 ? 0.780 -1.632 14.584 1.00 94.44 170 ASN A N 1
ATOM 1284 C CA . ASN A 1 170 ? 1.487 -2.881 14.839 1.00 94.44 170 ASN A CA 1
ATOM 1285 C C . ASN A 1 170 ? 1.214 -3.881 13.703 1.00 94.44 170 ASN A C 1
ATOM 1287 O O . ASN A 1 170 ? 0.095 -4.368 13.548 1.00 94.44 170 ASN A O 1
ATOM 1291 N N . CYS A 1 171 ? 2.244 -4.208 12.922 1.00 91.88 171 CYS A N 1
ATOM 1292 C CA . CYS A 1 171 ? 2.177 -5.165 11.815 1.00 91.88 171 CYS A CA 1
ATOM 1293 C C . CYS A 1 171 ? 2.709 -6.567 12.159 1.00 91.88 171 CYS A C 1
ATOM 1295 O O . CYS A 1 171 ? 2.940 -7.361 11.248 1.00 91.88 171 CYS A O 1
ATOM 1297 N N . ASN A 1 172 ? 2.944 -6.885 13.437 1.00 92.12 172 ASN A N 1
ATOM 1298 C CA . ASN A 1 172 ? 3.581 -8.134 13.861 1.00 92.12 172 ASN A CA 1
ATOM 1299 C C . ASN A 1 172 ? 2.613 -9.330 13.823 1.00 92.12 172 ASN A C 1
ATOM 1301 O O . ASN A 1 172 ? 2.317 -9.969 14.831 1.00 92.12 172 ASN A O 1
ATOM 1305 N N . PHE A 1 173 ? 2.059 -9.599 12.645 1.00 90.69 173 PHE A N 1
ATOM 1306 C CA . PHE A 1 173 ? 1.207 -10.746 12.386 1.00 90.69 173 PHE A CA 1
ATOM 1307 C C . PHE A 1 173 ? 2.034 -12.014 12.194 1.00 90.69 173 PHE A C 1
ATOM 1309 O O . PHE A 1 173 ? 3.157 -11.975 11.695 1.00 90.69 173 PHE A O 1
ATOM 1316 N N . LEU A 1 174 ? 1.421 -13.158 12.501 1.00 90.44 174 LEU A N 1
ATOM 1317 C CA . LEU A 1 174 ? 1.928 -14.451 12.056 1.00 90.44 174 LEU A CA 1
ATOM 1318 C C . LEU A 1 174 ? 1.558 -14.674 10.584 1.00 90.44 174 LEU A C 1
ATOM 1320 O O . LEU A 1 174 ? 0.371 -14.805 10.243 1.00 90.44 174 LEU A O 1
ATOM 1324 N N . ILE A 1 175 ? 2.583 -14.744 9.737 1.00 85.50 175 ILE A N 1
ATOM 1325 C CA . ILE A 1 175 ? 2.529 -15.100 8.319 1.00 85.50 175 ILE A CA 1
ATOM 1326 C C . ILE A 1 175 ? 3.357 -16.368 8.121 1.00 85.50 175 ILE A C 1
ATOM 1328 O O . ILE A 1 175 ? 4.546 -16.420 8.426 1.00 85.50 175 ILE A O 1
ATOM 1332 N N . ARG A 1 176 ? 2.706 -17.431 7.632 1.00 82.62 176 ARG A N 1
ATOM 1333 C CA . ARG A 1 176 ? 3.327 -18.754 7.422 1.00 82.62 176 ARG A CA 1
ATOM 1334 C C . ARG A 1 176 ? 4.073 -19.280 8.663 1.00 82.62 176 ARG A C 1
ATOM 1336 O O . ARG A 1 176 ? 5.165 -19.827 8.555 1.00 82.62 176 ARG A O 1
ATOM 1343 N N . GLY A 1 177 ? 3.481 -19.079 9.841 1.00 80.81 177 GLY A N 1
ATOM 1344 C CA . GLY A 1 177 ? 4.028 -19.537 11.122 1.00 80.81 177 GLY A CA 1
ATOM 1345 C C . GLY A 1 177 ? 5.162 -18.682 11.695 1.00 80.81 177 GLY A C 1
ATOM 1346 O O . GLY A 1 177 ? 5.619 -18.980 12.790 1.00 80.81 177 GLY A O 1
ATOM 1347 N N . ASN A 1 178 ? 5.581 -17.618 11.004 1.00 79.19 178 ASN A N 1
ATOM 1348 C CA . ASN A 1 178 ? 6.609 -16.695 11.478 1.00 79.19 178 ASN A CA 1
ATOM 1349 C C . ASN A 1 178 ? 6.022 -15.304 11.694 1.00 79.19 178 ASN A C 1
ATOM 1351 O O . ASN A 1 178 ? 5.110 -14.879 10.984 1.00 79.19 178 ASN A O 1
ATOM 1355 N N . GLU A 1 179 ? 6.555 -14.585 12.672 1.00 83.62 179 GLU A N 1
ATOM 1356 C CA . GLU A 1 179 ? 6.245 -13.173 12.848 1.00 83.62 179 GLU A CA 1
ATOM 1357 C C . GLU A 1 179 ? 6.796 -12.364 11.666 1.00 83.62 179 GLU A C 1
ATOM 1359 O O . GLU A 1 179 ? 7.963 -12.508 11.300 1.00 83.62 179 GLU A O 1
ATOM 1364 N N . CYS A 1 180 ? 5.974 -11.482 11.085 1.00 81.81 180 CYS A N 1
ATOM 1365 C CA . CYS A 1 180 ? 6.435 -10.502 10.094 1.00 81.81 180 CYS A CA 1
ATOM 1366 C C . CYS A 1 180 ? 7.542 -9.598 10.645 1.00 81.81 180 CYS A C 1
ATOM 1368 O O . CYS A 1 180 ? 8.318 -9.029 9.881 1.00 81.81 180 CYS A O 1
ATOM 1370 N N . GLY A 1 181 ? 7.610 -9.442 11.965 1.00 82.38 181 GLY A N 1
ATOM 1371 C CA . GLY A 1 181 ? 8.509 -8.512 12.614 1.00 82.38 181 GLY A CA 1
ATOM 1372 C C . GLY A 1 181 ? 7.994 -7.076 12.560 1.00 82.38 181 GLY A C 1
ATOM 1373 O O . GLY A 1 181 ? 6.919 -6.756 12.044 1.00 82.38 181 GLY A O 1
ATOM 1374 N N . ARG A 1 182 ? 8.798 -6.186 13.139 1.00 86.88 182 ARG A N 1
ATOM 1375 C CA . ARG A 1 182 ? 8.492 -4.762 13.289 1.00 86.88 182 ARG A CA 1
ATOM 1376 C C . ARG A 1 182 ? 9.083 -3.989 12.110 1.00 86.88 182 ARG A C 1
ATOM 1378 O O . ARG A 1 182 ? 10.259 -3.630 12.138 1.00 86.88 182 ARG A O 1
ATOM 1385 N N . SER A 1 183 ? 8.279 -3.747 11.076 1.00 89.62 183 SER A N 1
ATOM 1386 C CA . SER A 1 183 ? 8.701 -3.080 9.836 1.00 89.62 183 SER A CA 1
ATOM 1387 C C . SER A 1 183 ? 7.708 -1.996 9.422 1.00 89.62 183 SER A C 1
ATOM 1389 O O . SER A 1 183 ? 6.498 -2.216 9.410 1.00 89.62 183 SER A O 1
ATOM 1391 N N . ALA A 1 184 ? 8.217 -0.817 9.057 1.00 88.50 184 ALA A N 1
ATOM 1392 C CA . ALA A 1 184 ? 7.386 0.282 8.564 1.00 88.50 184 ALA A CA 1
ATOM 1393 C C . ALA A 1 184 ? 6.767 -0.032 7.188 1.00 88.50 184 ALA A C 1
ATOM 1395 O O . ALA A 1 184 ? 5.645 0.383 6.918 1.00 88.50 184 ALA A O 1
ATOM 1396 N N . SER A 1 185 ? 7.439 -0.831 6.360 1.00 90.12 185 SER A N 1
ATOM 1397 C CA . SER A 1 185 ? 6.897 -1.293 5.078 1.00 90.12 185 SER A CA 1
ATOM 1398 C C . SER A 1 185 ? 5.737 -2.272 5.268 1.00 90.12 185 SER A C 1
ATOM 1400 O O . SER A 1 185 ? 4.670 -2.113 4.688 1.00 90.12 185 SER A O 1
ATOM 1402 N N . PHE A 1 186 ? 5.875 -3.230 6.187 1.00 93.94 186 PHE A N 1
ATOM 1403 C CA . PHE A 1 186 ? 4.782 -4.154 6.527 1.00 93.94 186 PHE A CA 1
ATOM 1404 C C . PHE A 1 186 ? 3.618 -3.432 7.213 1.00 93.94 186 PHE A C 1
ATOM 1406 O O . PHE A 1 186 ? 2.452 -3.784 7.043 1.00 93.94 186 PHE A O 1
ATOM 1413 N N . SER A 1 187 ? 3.935 -2.374 7.955 1.00 94.62 187 SER A N 1
ATOM 1414 C CA . SER A 1 187 ? 2.953 -1.440 8.495 1.00 94.62 187 SER A CA 1
ATOM 1415 C C . SER A 1 187 ? 2.191 -0.714 7.383 1.00 94.62 187 SER A C 1
ATOM 1417 O O . SER A 1 187 ? 0.971 -0.610 7.472 1.00 94.62 187 SER A O 1
ATOM 1419 N N . ALA A 1 188 ? 2.859 -0.279 6.308 1.00 94.94 188 ALA A N 1
ATOM 1420 C CA . ALA A 1 188 ? 2.199 0.340 5.157 1.00 94.94 188 ALA A CA 1
ATOM 1421 C C . ALA A 1 188 ? 1.210 -0.623 4.483 1.00 94.94 188 ALA A C 1
ATOM 1423 O O . ALA A 1 188 ? 0.053 -0.258 4.284 1.00 94.94 188 ALA A O 1
ATOM 1424 N N . ALA A 1 189 ? 1.593 -1.886 4.271 1.00 95.81 189 ALA A N 1
ATOM 1425 C CA . ALA A 1 189 ? 0.675 -2.917 3.776 1.00 95.81 189 ALA A CA 1
ATOM 1426 C C . ALA A 1 189 ? -0.541 -3.133 4.703 1.00 95.81 189 ALA A C 1
ATOM 1428 O O . ALA A 1 189 ? -1.676 -3.255 4.237 1.00 95.81 189 ALA A O 1
ATOM 1429 N N . ALA A 1 190 ? -0.341 -3.118 6.024 1.00 96.00 190 ALA A N 1
ATOM 1430 C CA . ALA A 1 190 ? -1.439 -3.224 6.986 1.00 96.00 190 ALA A CA 1
ATOM 1431 C C . ALA A 1 190 ? -2.410 -2.028 6.915 1.00 96.00 190 ALA A C 1
ATOM 1433 O O . ALA A 1 190 ? -3.623 -2.204 7.059 1.00 96.00 190 ALA A O 1
ATOM 1434 N N . VAL A 1 191 ? -1.901 -0.817 6.665 1.00 97.00 191 VAL A N 1
ATOM 1435 C CA . VAL A 1 191 ? -2.725 0.385 6.451 1.00 97.00 191 VAL A CA 1
ATOM 1436 C C . VAL A 1 191 ? -3.457 0.317 5.107 1.00 97.00 191 VAL A C 1
ATOM 1438 O O . VAL A 1 191 ? -4.654 0.604 5.061 1.00 97.00 191 VAL A O 1
ATOM 1441 N N . ALA A 1 192 ? -2.803 -0.152 4.041 1.00 97.81 192 ALA A N 1
ATOM 1442 C CA . ALA A 1 192 ? -3.437 -0.377 2.740 1.00 97.81 192 ALA A CA 1
ATOM 1443 C C . ALA A 1 192 ? -4.627 -1.340 2.856 1.00 97.81 192 ALA A C 1
ATOM 1445 O O . ALA A 1 192 ? -5.702 -1.067 2.324 1.00 97.81 192 ALA A O 1
ATOM 1446 N N . ALA A 1 193 ? -4.482 -2.414 3.639 1.00 97.19 193 ALA A N 1
ATOM 1447 C CA . ALA A 1 193 ? -5.564 -3.360 3.900 1.00 97.19 193 ALA A CA 1
ATOM 1448 C C . ALA A 1 193 ? -6.787 -2.719 4.583 1.00 97.19 193 ALA A C 1
ATOM 1450 O O . ALA A 1 193 ? -7.921 -3.134 4.322 1.00 97.19 193 ALA A O 1
ATOM 1451 N N . ARG A 1 194 ? -6.574 -1.715 5.448 1.00 96.81 194 ARG A N 1
ATOM 1452 C CA . ARG A 1 194 ? -7.654 -0.939 6.082 1.00 96.81 194 ARG A CA 1
ATOM 1453 C C . ARG A 1 194 ? -8.333 -0.015 5.079 1.00 96.81 194 ARG A C 1
ATOM 1455 O O . ARG A 1 194 ? -9.553 -0.037 4.980 1.00 96.81 194 ARG A O 1
ATOM 1462 N N . ILE A 1 195 ? -7.548 0.731 4.305 1.00 97.81 195 ILE A N 1
ATOM 1463 C CA . ILE A 1 195 ? -8.063 1.668 3.298 1.00 97.81 195 ILE A CA 1
ATOM 1464 C C . ILE A 1 195 ? -8.847 0.932 2.205 1.00 97.81 195 ILE A C 1
ATOM 1466 O O . ILE A 1 195 ? -9.889 1.421 1.777 1.00 97.81 195 ILE A O 1
ATOM 1470 N N . ASN A 1 196 ? -8.418 -0.275 1.822 1.00 98.38 196 ASN A N 1
ATOM 1471 C CA . ASN A 1 196 ? -9.152 -1.137 0.894 1.00 98.38 196 ASN A CA 1
ATOM 1472 C C . ASN A 1 196 ? -10.622 -1.328 1.302 1.00 98.38 196 ASN A C 1
ATOM 1474 O O . ASN A 1 196 ? -11.507 -1.270 0.451 1.00 98.38 196 ASN A O 1
ATOM 1478 N N . ARG A 1 197 ? -10.898 -1.500 2.603 1.00 97.06 197 ARG A N 1
ATOM 1479 C CA . ARG A 1 197 ? -12.272 -1.669 3.100 1.00 97.06 197 ARG A CA 1
ATOM 1480 C C . ARG A 1 197 ? -13.110 -0.423 2.843 1.00 97.06 197 ARG A C 1
ATOM 1482 O O . ARG A 1 197 ? -14.178 -0.534 2.256 1.00 97.06 197 ARG A O 1
ATOM 1489 N N . TYR A 1 198 ? -12.584 0.755 3.180 1.00 97.56 198 TYR A N 1
ATOM 1490 C CA . TYR A 1 198 ? -13.277 2.024 2.945 1.00 97.56 198 TYR A CA 1
ATOM 1491 C C . TYR A 1 198 ? -13.552 2.253 1.454 1.00 97.56 198 TYR A C 1
ATOM 1493 O O . TYR A 1 198 ? -14.661 2.622 1.076 1.00 97.56 198 TYR A O 1
ATOM 1501 N N . ILE A 1 199 ? -12.578 1.961 0.587 1.00 97.69 199 ILE A N 1
ATOM 1502 C CA . ILE A 1 199 ? -12.752 2.099 -0.865 1.00 97.69 199 ILE A CA 1
ATOM 1503 C C . ILE A 1 199 ? -13.822 1.138 -1.392 1.00 97.69 199 ILE A C 1
ATOM 1505 O O . ILE A 1 199 ? -14.636 1.529 -2.232 1.00 97.69 199 ILE A O 1
ATOM 1509 N N . ASN A 1 200 ? -13.865 -0.096 -0.885 1.00 97.06 200 ASN A N 1
ATOM 1510 C CA . ASN A 1 200 ? -14.907 -1.063 -1.232 1.00 97.06 200 ASN A CA 1
ATOM 1511 C C . ASN A 1 200 ? -16.296 -0.670 -0.705 1.00 97.06 200 ASN A C 1
ATOM 1513 O O . ASN A 1 200 ? -17.293 -1.014 -1.334 1.00 97.06 200 ASN A O 1
ATOM 1517 N N . GLU A 1 201 ? -16.368 0.111 0.372 1.00 96.38 201 GLU A N 1
ATOM 1518 C CA . GLU A 1 201 ? -17.596 0.742 0.879 1.00 96.38 201 GLU A CA 1
ATOM 1519 C C . GLU A 1 201 ? -17.989 2.016 0.100 1.00 96.38 201 GLU A C 1
ATOM 1521 O O . GLU A 1 201 ? -18.995 2.653 0.405 1.00 96.38 201 GLU A O 1
ATOM 1526 N N . GLY A 1 202 ? -17.223 2.391 -0.930 1.00 96.31 202 GLY A N 1
ATOM 1527 C CA . GLY A 1 202 ? -17.481 3.561 -1.774 1.00 96.31 202 GLY A CA 1
ATOM 1528 C C . GLY A 1 202 ? -16.826 4.856 -1.287 1.00 96.31 202 GLY A C 1
ATOM 1529 O O . GLY A 1 202 ? -17.000 5.899 -1.917 1.00 96.31 202 GLY A O 1
ATOM 1530 N N . ILE A 1 203 ? -16.036 4.808 -0.212 1.00 96.81 203 ILE A N 1
ATOM 1531 C CA . ILE A 1 203 ? -15.325 5.961 0.347 1.00 96.81 203 ILE A CA 1
ATOM 1532 C C . ILE A 1 203 ? -13.991 6.121 -0.385 1.00 96.81 203 ILE A C 1
ATOM 1534 O O . ILE A 1 203 ? -13.029 5.403 -0.120 1.00 96.81 203 ILE A O 1
ATOM 1538 N N . LYS A 1 204 ? -13.940 7.064 -1.331 1.00 92.69 204 LYS A N 1
ATOM 1539 C CA . LYS A 1 204 ? -12.769 7.273 -2.204 1.00 92.69 204 LYS A CA 1
ATOM 1540 C C . LYS A 1 204 ? -12.060 8.609 -2.011 1.00 92.69 204 LYS A C 1
ATOM 1542 O O . LYS A 1 204 ? -10.895 8.734 -2.372 1.00 92.69 204 LYS A O 1
ATOM 1547 N N . ALA A 1 205 ? -12.741 9.617 -1.469 1.00 93.12 205 ALA A N 1
ATOM 1548 C CA . ALA A 1 205 ? -12.119 10.913 -1.247 1.00 93.12 205 ALA A CA 1
ATOM 1549 C C . ALA A 1 205 ? -11.072 10.812 -0.130 1.00 93.12 205 ALA A C 1
ATOM 1551 O O . ALA A 1 205 ? -11.323 10.233 0.927 1.00 93.12 205 ALA A O 1
ATOM 1552 N N . PHE A 1 206 ? -9.898 11.403 -0.358 1.00 92.44 206 PHE A N 1
ATOM 1553 C CA . PHE A 1 206 ? -8.771 11.307 0.570 1.00 92.44 206 PHE A CA 1
ATOM 1554 C C . PHE A 1 206 ? -9.130 11.802 1.979 1.00 92.44 206 PHE A C 1
ATOM 1556 O O . PHE A 1 206 ? -8.838 11.120 2.956 1.00 92.44 206 PHE A O 1
ATOM 1563 N N . ASP A 1 207 ? -9.818 12.942 2.093 1.00 91.94 207 ASP A N 1
ATOM 1564 C CA . ASP A 1 207 ? -10.238 13.492 3.388 1.00 91.94 207 ASP A CA 1
ATOM 1565 C C . ASP A 1 207 ? -11.225 12.586 4.139 1.00 91.94 207 ASP A C 1
ATOM 1567 O O . ASP A 1 207 ? -11.119 12.455 5.361 1.00 91.94 207 ASP A O 1
ATOM 1571 N N . ASP A 1 208 ? -12.130 11.913 3.424 1.00 95.00 208 ASP A N 1
ATOM 1572 C CA . ASP A 1 208 ? -13.068 10.960 4.025 1.00 95.00 208 ASP A CA 1
ATOM 1573 C C . ASP A 1 208 ? -12.336 9.703 4.508 1.00 95.00 208 ASP A C 1
ATOM 1575 O O . ASP A 1 208 ? -12.612 9.186 5.590 1.00 95.00 208 ASP A O 1
ATOM 1579 N N . ILE A 1 209 ? -11.326 9.252 3.761 1.00 95.94 209 ILE A N 1
ATOM 1580 C CA . ILE A 1 209 ? -10.449 8.152 4.177 1.00 95.94 209 ILE A CA 1
ATOM 1581 C C . ILE A 1 209 ? -9.660 8.537 5.434 1.00 95.94 209 ILE A C 1
ATOM 1583 O O . ILE A 1 209 ? -9.578 7.741 6.372 1.00 95.94 209 ILE A O 1
ATOM 1587 N N . LEU A 1 210 ? -9.123 9.762 5.510 1.00 94.50 210 LEU A N 1
ATOM 1588 C CA . LEU A 1 210 ? -8.467 10.261 6.725 1.00 94.50 210 LEU A CA 1
ATOM 1589 C C . LEU A 1 210 ? -9.442 10.337 7.907 1.00 94.50 210 LEU A C 1
ATOM 1591 O O . LEU A 1 210 ? -9.064 10.024 9.039 1.00 94.50 210 LEU A O 1
ATOM 1595 N N . TYR A 1 211 ? -10.689 10.741 7.660 1.00 95.00 211 TYR A N 1
ATOM 1596 C CA . TYR A 1 211 ? -11.736 10.758 8.676 1.00 95.00 211 TYR A CA 1
ATOM 1597 C C . TYR A 1 211 ? -12.037 9.347 9.200 1.00 95.00 211 TYR A C 1
ATOM 1599 O O . TYR A 1 211 ? -12.033 9.151 10.417 1.00 95.00 211 TYR A O 1
ATOM 1607 N N . CYS A 1 212 ? -12.218 8.360 8.317 1.00 96.88 212 CYS A N 1
ATOM 1608 C CA . CYS A 1 212 ? -12.438 6.968 8.714 1.00 96.88 212 CYS A CA 1
ATOM 1609 C C . CYS A 1 212 ? -11.241 6.397 9.481 1.00 96.88 212 CYS A C 1
ATOM 1611 O O . CYS A 1 212 ? -11.420 5.818 10.550 1.00 96.88 212 CYS A O 1
ATOM 1613 N N . LEU A 1 213 ? -10.009 6.636 9.015 1.00 96.25 213 LEU A N 1
ATOM 1614 C CA . LEU A 1 213 ? -8.806 6.219 9.739 1.00 96.25 213 LEU A CA 1
ATOM 1615 C C . LEU A 1 213 ? -8.768 6.795 11.157 1.00 96.25 213 LEU A C 1
ATOM 1617 O O . LEU A 1 213 ? -8.503 6.053 12.099 1.00 96.25 213 LEU A O 1
ATOM 1621 N N . LYS A 1 214 ? -9.070 8.087 11.324 1.00 95.12 214 LYS A N 1
ATOM 1622 C CA . LYS A 1 214 ? -9.139 8.718 12.646 1.00 95.12 214 LYS A CA 1
ATOM 1623 C C . LYS A 1 214 ? -10.240 8.116 13.517 1.00 95.12 214 LYS A C 1
ATOM 1625 O O . LYS A 1 214 ? -10.027 7.928 14.707 1.00 95.12 214 LYS A O 1
ATOM 1630 N N . LYS A 1 215 ? -11.418 7.866 12.949 1.00 95.25 215 LYS A N 1
ATOM 1631 C CA . LYS A 1 215 ? -12.576 7.336 13.679 1.00 95.25 215 LYS A CA 1
ATOM 1632 C C . LYS A 1 215 ? -12.316 5.927 14.221 1.00 95.25 215 LYS A C 1
ATOM 1634 O O . LYS A 1 215 ? -12.696 5.644 15.353 1.00 95.25 215 LYS A O 1
ATOM 1639 N N . ASP A 1 216 ? -11.644 5.091 13.436 1.00 95.00 216 ASP A N 1
ATOM 1640 C CA . ASP A 1 216 ? -11.460 3.664 13.725 1.00 95.00 216 ASP A CA 1
ATOM 1641 C C . ASP A 1 216 ? -10.142 3.356 14.470 1.00 95.00 216 ASP A C 1
ATOM 1643 O O . ASP A 1 216 ? -9.763 2.195 14.652 1.00 95.00 216 ASP A O 1
ATOM 1647 N N . GLU A 1 217 ? -9.418 4.389 14.912 1.00 94.31 217 GLU A N 1
ATOM 1648 C CA . GLU A 1 217 ? -8.138 4.233 15.602 1.00 94.31 217 GLU A CA 1
ATOM 1649 C C . GLU A 1 217 ? -8.258 3.624 17.015 1.00 94.31 217 GLU A C 1
ATOM 1651 O O . GLU A 1 217 ? -9.275 3.710 17.704 1.00 94.31 217 GLU A O 1
ATOM 1656 N N . SER A 1 218 ? -7.144 3.097 17.526 1.00 92.12 218 SER A N 1
ATOM 1657 C CA . SER A 1 218 ? -6.980 2.632 18.909 1.00 92.12 218 SER A CA 1
ATOM 1658 C C . SER A 1 218 ? -6.404 3.728 19.815 1.00 92.12 218 SER A C 1
ATOM 1660 O O . SER A 1 218 ? -5.309 3.597 20.367 1.00 92.12 218 SER A O 1
ATOM 1662 N N . GLY A 1 219 ? -7.159 4.816 20.004 1.00 81.31 219 GLY A N 1
ATOM 1663 C CA . GLY A 1 219 ? -6.683 6.058 20.640 1.00 81.31 219 GLY A CA 1
ATOM 1664 C C . GLY A 1 219 ? -6.094 5.924 22.056 1.00 81.31 219 GLY A C 1
ATOM 1665 O O . GLY A 1 219 ? -5.316 6.780 22.476 1.00 81.31 219 GLY A O 1
ATOM 1666 N N . LYS A 1 220 ? -6.377 4.826 22.772 1.00 87.31 220 LYS A N 1
ATOM 1667 C CA . LYS A 1 220 ? -5.831 4.515 24.110 1.00 87.31 220 LYS A CA 1
ATOM 1668 C C . LYS A 1 220 ? -4.293 4.458 24.167 1.00 87.31 220 LYS A C 1
ATOM 1670 O O . LYS A 1 220 ? -3.725 4.647 25.236 1.00 87.31 220 LYS A O 1
ATOM 1675 N N . TYR A 1 221 ? -3.621 4.227 23.037 1.00 84.69 221 TYR A N 1
ATOM 1676 C CA . TYR A 1 221 ? -2.156 4.129 22.967 1.00 84.69 221 TYR A CA 1
ATOM 1677 C C . TYR A 1 221 ? -1.454 5.432 22.588 1.00 84.69 221 TYR A C 1
ATOM 1679 O O . TYR A 1 221 ? -0.231 5.517 22.700 1.00 84.69 221 TYR A O 1
ATOM 1687 N N . ARG A 1 222 ? -2.207 6.453 22.159 1.00 82.06 222 ARG A N 1
ATOM 1688 C CA . ARG A 1 222 ? -1.642 7.688 21.603 1.00 82.06 222 ARG A CA 1
ATOM 1689 C C . ARG A 1 222 ? -0.691 8.373 22.583 1.00 82.06 222 ARG A C 1
ATOM 1691 O O . ARG A 1 222 ? 0.454 8.622 22.235 1.00 82.06 222 ARG A O 1
ATOM 1698 N N . ALA A 1 223 ? -1.141 8.598 23.819 1.00 79.38 223 ALA A N 1
ATOM 1699 C CA . ALA A 1 223 ? -0.342 9.277 24.840 1.00 79.38 223 ALA A CA 1
ATOM 1700 C C . ALA A 1 223 ? 0.982 8.553 25.136 1.00 79.38 223 ALA A C 1
ATOM 1702 O O . ALA A 1 223 ? 2.001 9.201 25.345 1.00 79.38 223 ALA A O 1
ATOM 1703 N N . VAL A 1 224 ? 0.979 7.217 25.121 1.00 79.69 224 VAL A N 1
ATOM 1704 C CA . VAL A 1 224 ? 2.182 6.417 25.382 1.00 79.69 224 VAL A CA 1
ATOM 1705 C C . VAL A 1 224 ? 3.144 6.490 24.200 1.00 79.69 224 VAL A C 1
ATOM 1707 O O . VAL A 1 224 ? 4.329 6.714 24.405 1.00 79.69 224 VAL A O 1
ATOM 1710 N N . LEU A 1 225 ? 2.643 6.361 22.968 1.00 78.88 225 LEU A N 1
ATOM 1711 C CA . LEU A 1 225 ? 3.478 6.434 21.766 1.00 78.88 225 LEU A CA 1
ATOM 1712 C C . LEU A 1 225 ? 4.127 7.814 21.599 1.00 78.88 225 LEU A C 1
ATOM 1714 O O . LEU A 1 225 ? 5.308 7.879 21.282 1.00 78.88 225 LEU A O 1
ATOM 1718 N N . THR A 1 226 ? 3.405 8.903 21.888 1.00 75.44 226 THR A N 1
ATOM 1719 C CA . THR A 1 226 ? 3.956 10.269 21.829 1.00 75.44 226 THR A CA 1
ATOM 1720 C C . THR A 1 226 ? 5.106 10.494 22.815 1.00 75.44 226 THR A C 1
ATOM 1722 O O . THR A 1 226 ? 6.003 11.270 22.522 1.00 75.44 226 THR A O 1
ATOM 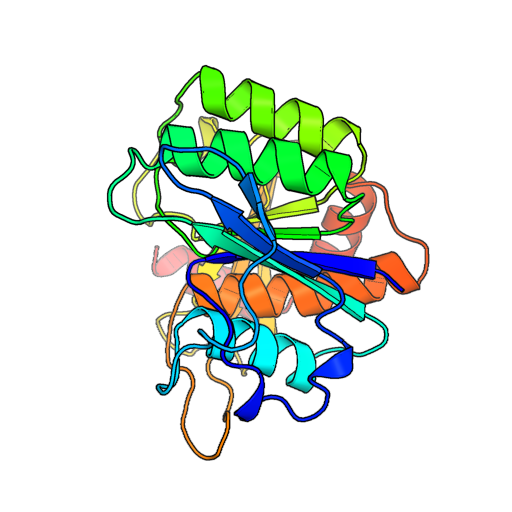1725 N N . LEU A 1 227 ? 5.112 9.822 23.971 1.00 72.94 227 LEU A N 1
ATOM 1726 C CA . LEU A 1 227 ? 6.199 9.935 24.954 1.00 72.94 227 LEU A CA 1
ATOM 1727 C C . LEU A 1 227 ? 7.471 9.168 24.551 1.00 72.94 227 LEU A C 1
ATOM 1729 O O . LEU A 1 227 ? 8.500 9.321 25.205 1.00 72.94 227 LEU A O 1
ATOM 1733 N N . MET A 1 228 ? 7.391 8.309 23.531 1.00 70.25 228 MET A N 1
ATOM 1734 C CA . MET A 1 228 ? 8.482 7.433 23.088 1.00 70.25 228 MET A CA 1
ATOM 1735 C C . MET A 1 228 ? 9.097 7.851 21.742 1.00 70.25 228 MET A C 1
ATOM 1737 O O . MET A 1 228 ? 10.058 7.212 21.301 1.00 70.25 228 MET A O 1
ATOM 1741 N N . GLU A 1 229 ? 8.528 8.866 21.084 1.00 65.19 229 GLU A N 1
ATOM 1742 C CA . GLU A 1 229 ? 9.060 9.519 19.874 1.00 65.19 229 GLU A CA 1
ATOM 1743 C C . GLU A 1 229 ? 10.079 10.607 20.230 1.00 65.19 229 GLU A C 1
ATOM 1745 O O . GLU A 1 229 ? 11.125 10.645 19.540 1.00 65.19 229 GLU A O 1
#

Radius of gyration: 16.27 Å; chains: 1; bounding box: 38×39×45 Å